Protein AF-X0U212-F1 (afdb_monomer_lite)

Secondary structure (DSSP, 8-state):
-PPPHHHHHHHHHHHHHHHHH-TT-HHHHHHHHHHHHHHHHHT-HHHHHHHHHHHHHHHHHHHHH-TT---TT-HHHHHHHHHHHHHHHTT-HHHHHHHHHHHHHHHHHHHHHHHHHTT--S--S-SEEEEEEETTEEEEEEEEGGGTEEEEEETTEEEEEEEPPP------------PPP-----

Structure (mmCIF, N/CA/C/O backbone):
data_AF-X0U212-F1
#
_entry.id   AF-X0U212-F1
#
loop_
_atom_site.group_PDB
_atom_site.id
_atom_site.type_symbol
_atom_site.label_atom_id
_atom_site.label_alt_id
_atom_site.label_comp_id
_atom_site.label_asym_id
_atom_site.label_entity_id
_atom_site.label_seq_id
_atom_site.pdbx_PDB_ins_code
_atom_site.Cartn_x
_atom_site.Cartn_y
_atom_site.Cartn_z
_atom_site.occupancy
_atom_site.B_iso_or_equiv
_atom_site.auth_seq_id
_atom_site.auth_comp_id
_atom_site.auth_asym_id
_atom_site.auth_atom_id
_atom_site.pdbx_PDB_model_num
ATOM 1 N N . GLY A 1 1 ? 9.578 -18.577 -20.076 1.00 59.91 1 GLY A N 1
ATOM 2 C CA . GLY A 1 1 ? 10.814 -17.787 -20.265 1.00 59.91 1 GLY A CA 1
ATOM 3 C C . GLY A 1 1 ? 10.517 -16.319 -20.031 1.00 59.91 1 GLY A C 1
ATOM 4 O O . GLY A 1 1 ? 9.373 -15.926 -20.218 1.00 59.91 1 GLY A O 1
ATOM 5 N N . ALA A 1 2 ? 11.497 -15.523 -19.595 1.00 73.06 2 ALA A N 1
ATOM 6 C CA . ALA A 1 2 ? 11.305 -14.078 -19.429 1.00 73.06 2 ALA A CA 1
ATOM 7 C C . ALA A 1 2 ? 11.097 -13.392 -20.799 1.00 73.06 2 ALA A C 1
ATOM 9 O O . ALA A 1 2 ? 11.756 -13.789 -21.763 1.00 73.06 2 ALA A O 1
ATOM 10 N N . PRO A 1 3 ? 10.221 -12.376 -20.904 1.00 85.44 3 PRO A N 1
ATOM 11 C CA . PRO A 1 3 ? 9.964 -11.681 -22.164 1.00 85.44 3 PRO A CA 1
ATOM 12 C C . PRO A 1 3 ? 11.218 -10.966 -22.693 1.00 85.44 3 PRO A C 1
ATOM 14 O O . PRO A 1 3 ? 12.077 -10.519 -21.923 1.00 85.44 3 PRO A O 1
ATOM 17 N N . SER A 1 4 ? 11.329 -10.865 -24.022 1.00 92.62 4 SER A N 1
ATOM 18 C CA . SER A 1 4 ? 12.418 -10.135 -24.680 1.00 92.62 4 SER A CA 1
ATOM 19 C C . SER A 1 4 ? 12.225 -8.621 -24.563 1.00 92.62 4 SER A C 1
ATOM 21 O O . SER A 1 4 ? 11.097 -8.142 -24.442 1.00 92.62 4 SER A O 1
ATOM 23 N N . VAL A 1 5 ? 13.321 -7.855 -24.655 1.00 93.44 5 VAL A N 1
ATOM 24 C CA . VAL A 1 5 ? 13.281 -6.378 -24.653 1.00 93.44 5 VAL A CA 1
ATOM 25 C C . VAL A 1 5 ? 12.338 -5.853 -25.739 1.00 93.44 5 VAL A C 1
ATOM 27 O O . VAL A 1 5 ? 11.481 -5.026 -25.448 1.00 93.44 5 VAL A O 1
ATOM 30 N N . ASN A 1 6 ? 12.411 -6.397 -26.958 1.00 94.94 6 ASN A N 1
ATOM 31 C CA . ASN A 1 6 ? 11.533 -5.989 -28.059 1.00 94.94 6 ASN A CA 1
ATOM 32 C C . ASN A 1 6 ? 10.051 -6.229 -27.742 1.00 94.94 6 ASN A C 1
ATOM 34 O O . ASN A 1 6 ? 9.227 -5.355 -27.994 1.00 94.94 6 ASN A O 1
ATOM 38 N N . SER A 1 7 ? 9.711 -7.375 -27.143 1.00 94.31 7 SER A N 1
ATOM 39 C CA . SER A 1 7 ? 8.320 -7.677 -26.769 1.00 94.31 7 SER A CA 1
ATOM 40 C C . SER A 1 7 ? 7.795 -6.694 -25.721 1.00 94.31 7 SER A C 1
ATOM 42 O O . SER A 1 7 ? 6.657 -6.243 -25.806 1.00 94.31 7 SER A O 1
ATOM 44 N N . LEU A 1 8 ? 8.637 -6.322 -24.754 1.00 94.44 8 LEU A N 1
ATOM 45 C CA . LEU A 1 8 ? 8.291 -5.350 -23.716 1.00 94.44 8 LEU A CA 1
ATOM 46 C C . LEU A 1 8 ? 8.111 -3.941 -24.295 1.00 94.44 8 LEU A C 1
ATOM 48 O O . LEU A 1 8 ? 7.133 -3.274 -23.970 1.00 94.44 8 LEU A O 1
ATOM 52 N N . LEU A 1 9 ? 9.001 -3.500 -25.190 1.00 95.12 9 LEU A N 1
ATOM 53 C CA . LEU A 1 9 ? 8.881 -2.197 -25.856 1.00 95.12 9 LEU A CA 1
ATOM 54 C C . LEU A 1 9 ? 7.601 -2.094 -26.696 1.00 95.12 9 LEU A C 1
ATOM 56 O O . LEU A 1 9 ? 6.960 -1.045 -26.694 1.00 95.12 9 LEU A O 1
ATOM 60 N N . ILE A 1 10 ? 7.195 -3.184 -27.356 1.00 95.81 10 ILE A N 1
ATOM 61 C CA . ILE A 1 10 ? 5.929 -3.257 -28.102 1.00 95.81 10 ILE A CA 1
ATOM 62 C C . ILE A 1 10 ? 4.716 -3.178 -27.162 1.00 95.81 10 ILE A C 1
ATOM 64 O O . ILE A 1 10 ? 3.691 -2.624 -27.548 1.00 95.81 10 ILE A O 1
ATOM 68 N N . ALA A 1 11 ? 4.815 -3.692 -25.933 1.00 93.94 11 ALA A N 1
ATOM 69 C CA . ALA A 1 11 ? 3.719 -3.670 -24.963 1.00 93.94 11 ALA A CA 1
ATOM 70 C C . ALA A 1 11 ? 3.475 -2.277 -24.347 1.00 93.94 11 ALA A C 1
ATOM 72 O O . ALA A 1 11 ? 2.330 -1.925 -24.056 1.00 93.94 11 ALA A O 1
ATOM 73 N N . VAL A 1 12 ? 4.523 -1.459 -24.175 1.00 94.88 12 VAL A N 1
ATOM 74 C CA . VAL A 1 12 ? 4.441 -0.147 -23.496 1.00 94.88 12 VAL A CA 1
ATOM 75 C C . VAL A 1 12 ? 3.329 0.768 -24.049 1.00 94.88 12 VAL A C 1
ATOM 77 O O . VAL A 1 12 ? 2.558 1.293 -23.241 1.00 94.88 12 VAL A O 1
ATOM 80 N N . PRO A 1 13 ? 3.179 0.978 -25.375 1.00 95.31 13 PRO A N 1
ATOM 81 C CA . PRO A 1 13 ? 2.116 1.824 -25.921 1.00 95.31 13 PRO A CA 1
ATOM 82 C C . PRO A 1 13 ? 0.695 1.374 -25.554 1.00 95.31 13 PRO A C 1
ATOM 84 O O . PRO A 1 13 ? -0.172 2.227 -25.370 1.00 95.31 13 PRO A O 1
ATOM 87 N N . TYR A 1 14 ? 0.447 0.068 -25.405 1.00 94.25 14 TYR A N 1
ATOM 88 C CA . TYR A 1 14 ? -0.878 -0.452 -25.054 1.00 94.25 14 TYR A CA 1
ATOM 89 C C . TYR A 1 14 ? -1.261 -0.089 -23.621 1.00 94.25 14 TYR A C 1
ATOM 91 O O . TYR A 1 14 ? -2.356 0.426 -23.394 1.00 94.25 14 TYR A O 1
ATOM 99 N N . PHE A 1 15 ? -0.345 -0.264 -22.665 1.00 93.81 15 PHE A N 1
ATOM 100 C CA . PHE A 1 15 ? -0.599 0.146 -21.283 1.00 93.81 15 PHE A CA 1
ATOM 101 C C . PHE A 1 15 ? -0.692 1.667 -21.141 1.00 93.81 15 PHE A C 1
ATOM 103 O O . PHE A 1 15 ? -1.564 2.154 -20.427 1.00 93.81 15 PHE A O 1
ATOM 110 N N . LYS A 1 16 ? 0.129 2.435 -21.877 1.00 93.38 16 LYS A N 1
ATOM 111 C CA . LYS A 1 16 ? -0.012 3.902 -21.933 1.00 93.38 16 LYS A CA 1
ATOM 112 C C . LYS A 1 16 ? -1.389 4.322 -22.439 1.00 93.38 16 LYS A C 1
ATOM 114 O O . LYS A 1 16 ? -1.989 5.232 -21.877 1.00 93.38 16 LYS A O 1
ATOM 119 N N . LYS A 1 17 ? -1.894 3.658 -23.483 1.00 94.38 17 LYS A N 1
ATOM 120 C CA . LYS A 1 17 ? -3.229 3.927 -24.020 1.00 94.38 17 LYS A CA 1
ATOM 121 C C . LYS A 1 17 ? -4.314 3.598 -22.994 1.00 94.38 17 LYS A C 1
ATOM 123 O O . LYS A 1 17 ? -5.175 4.440 -22.771 1.00 94.38 17 LYS A O 1
ATOM 128 N N . ALA A 1 18 ? -4.235 2.447 -22.325 1.00 92.44 18 ALA A N 1
ATOM 129 C CA . ALA A 1 18 ? -5.172 2.087 -21.258 1.00 92.44 18 ALA A CA 1
ATOM 130 C C . ALA A 1 18 ? -5.190 3.150 -20.144 1.00 92.44 18 ALA A C 1
ATOM 132 O O . ALA A 1 18 ? -6.239 3.707 -19.838 1.00 92.44 18 ALA A O 1
ATOM 133 N N . ALA A 1 19 ? -4.011 3.532 -19.647 1.00 90.38 19 ALA A N 1
ATOM 134 C CA . ALA A 1 19 ? -3.843 4.580 -18.641 1.00 90.38 19 ALA A CA 1
ATOM 135 C C . ALA A 1 19 ? -4.320 5.977 -19.094 1.00 90.38 19 ALA A C 1
ATOM 137 O O . ALA A 1 19 ? -4.659 6.810 -18.259 1.00 90.38 19 ALA A O 1
ATOM 138 N N . SER A 1 20 ? -4.333 6.264 -20.402 1.00 91.62 20 SER A N 1
ATOM 139 C CA . SER A 1 20 ? -4.899 7.513 -20.939 1.00 91.62 20 SER A CA 1
ATOM 140 C C . SER A 1 20 ? -6.421 7.490 -21.072 1.00 91.62 20 SER A C 1
ATOM 142 O O . SER A 1 20 ? -7.047 8.542 -21.006 1.00 91.62 20 SER A O 1
ATOM 144 N N . MET A 1 21 ? -7.007 6.308 -21.282 1.00 94.94 21 MET A N 1
ATOM 145 C CA . MET A 1 21 ? -8.457 6.138 -21.395 1.00 94.94 21 MET A CA 1
ATOM 146 C C . MET A 1 21 ? -9.118 6.149 -20.018 1.00 94.94 21 MET A C 1
ATOM 148 O O . MET A 1 21 ? -10.192 6.719 -19.865 1.00 94.94 21 MET A O 1
ATOM 152 N N . GLU A 1 22 ? -8.452 5.568 -19.020 1.00 92.19 22 GLU A N 1
ATOM 153 C CA . GLU A 1 22 ? -8.926 5.526 -17.642 1.00 92.19 22 GLU A CA 1
ATOM 154 C C . GLU A 1 22 ? -7.795 5.947 -16.682 1.00 92.19 22 GLU A C 1
ATOM 156 O O . GLU A 1 22 ? -6.976 5.124 -16.264 1.00 92.19 22 GLU A O 1
ATOM 161 N N . PRO A 1 23 ? -7.712 7.248 -16.332 1.00 87.62 23 PRO A N 1
ATOM 162 C CA . PRO A 1 23 ? -6.598 7.808 -15.557 1.00 87.62 23 PRO A CA 1
ATOM 163 C C . PRO A 1 23 ? -6.446 7.285 -14.124 1.00 87.62 23 PRO A C 1
ATOM 165 O O . PRO A 1 23 ? -5.404 7.535 -13.516 1.00 87.62 23 PRO A O 1
ATOM 168 N N . ASN A 1 24 ? -7.452 6.571 -13.612 1.00 88.81 24 ASN A N 1
ATOM 169 C CA . ASN A 1 24 ? -7.471 5.966 -12.279 1.00 88.81 24 ASN A CA 1
ATOM 170 C C . ASN A 1 24 ? -7.420 4.425 -12.327 1.00 88.81 24 ASN A C 1
ATOM 172 O O . ASN A 1 24 ? -7.604 3.775 -11.304 1.00 88.81 24 ASN A O 1
ATOM 176 N N . LEU A 1 25 ? -7.159 3.829 -13.498 1.00 90.00 25 LEU A N 1
ATOM 177 C CA . LEU A 1 25 ? -7.052 2.379 -13.651 1.00 90.00 25 LEU A CA 1
ATOM 178 C C . LEU A 1 25 ? -5.748 1.865 -13.026 1.00 90.00 25 LEU A C 1
ATOM 180 O O . LEU A 1 25 ? -4.682 1.909 -13.653 1.00 90.00 25 LEU A O 1
ATOM 184 N N . LEU A 1 26 ? -5.834 1.358 -11.795 1.00 90.94 26 LEU A N 1
ATOM 185 C CA . LEU A 1 26 ? -4.690 0.855 -11.028 1.00 90.94 26 LEU A CA 1
ATOM 186 C C . LEU A 1 26 ? -3.913 -0.217 -11.795 1.00 90.94 26 LEU A C 1
ATOM 188 O O . LEU A 1 26 ? -2.684 -0.174 -11.849 1.00 90.94 26 LEU A O 1
ATOM 192 N N . GLU A 1 27 ? -4.611 -1.152 -12.439 1.00 91.44 27 GLU A N 1
ATOM 193 C CA . GLU A 1 27 ? -4.020 -2.228 -13.233 1.00 91.44 27 GLU A CA 1
ATOM 194 C C . GLU A 1 27 ? -3.190 -1.675 -14.391 1.00 91.44 27 GLU A C 1
ATOM 196 O O . GLU A 1 27 ? -2.100 -2.177 -14.664 1.00 91.44 27 GLU A O 1
ATOM 201 N N . GLY A 1 28 ? -3.670 -0.622 -15.056 1.00 93.50 28 GLY A N 1
ATOM 202 C CA . GLY A 1 28 ? -2.971 0.017 -16.168 1.00 93.50 28 GLY A CA 1
ATOM 203 C C . GLY A 1 28 ? -1.617 0.572 -15.731 1.00 93.50 28 GLY A C 1
ATOM 204 O O . GLY A 1 28 ? -0.594 0.283 -16.361 1.00 93.50 28 GLY A O 1
ATOM 205 N N . PHE A 1 29 ? -1.595 1.303 -14.612 1.00 95.31 29 PHE A N 1
ATOM 206 C CA . PHE A 1 29 ? -0.362 1.845 -14.033 1.00 95.31 29 PHE A CA 1
ATOM 207 C C . PHE A 1 29 ? 0.532 0.764 -13.412 1.00 95.31 29 PHE A C 1
ATOM 209 O O . PHE A 1 29 ? 1.758 0.837 -13.506 1.00 95.31 29 PHE A O 1
ATOM 216 N N . TYR A 1 30 ? -0.040 -0.286 -12.834 1.00 95.25 30 TYR A N 1
ATOM 217 C CA . TYR A 1 30 ? 0.740 -1.390 -12.287 1.00 95.25 30 TYR A CA 1
ATOM 218 C C . TYR A 1 30 ? 1.447 -2.194 -13.387 1.00 95.25 30 TYR A C 1
ATOM 220 O O . TYR A 1 30 ? 2.657 -2.421 -13.313 1.00 95.25 30 TYR A O 1
ATOM 228 N N . TRP A 1 31 ? 0.740 -2.574 -14.454 1.00 95.38 31 TRP A N 1
ATOM 229 C CA . TRP A 1 31 ? 1.327 -3.381 -15.526 1.00 95.38 31 TRP A CA 1
ATOM 230 C C . TRP A 1 31 ? 2.350 -2.616 -16.371 1.00 95.38 31 TRP A C 1
ATOM 232 O O . TRP A 1 31 ? 3.359 -3.202 -16.786 1.00 95.38 31 TRP A O 1
ATOM 242 N N . ILE A 1 32 ? 2.170 -1.303 -16.576 1.00 96.44 32 ILE A N 1
ATOM 243 C CA . ILE A 1 32 ? 3.227 -0.483 -17.187 1.00 96.44 32 ILE A CA 1
ATOM 244 C C . ILE A 1 32 ? 4.458 -0.391 -16.272 1.00 96.44 32 ILE A C 1
ATOM 246 O O . ILE A 1 32 ? 5.581 -0.467 -16.771 1.00 96.44 32 ILE A O 1
ATOM 250 N N . SER A 1 33 ? 4.269 -0.318 -14.946 1.00 96.94 33 SER A N 1
ATOM 251 C CA . SER A 1 33 ? 5.373 -0.325 -13.976 1.00 96.94 33 SER A CA 1
ATOM 252 C C . SER A 1 33 ? 6.173 -1.622 -14.035 1.00 96.94 33 SER A C 1
ATOM 254 O O . SER A 1 33 ? 7.396 -1.574 -14.130 1.00 96.94 33 SER A O 1
ATOM 256 N N . GLU A 1 34 ? 5.506 -2.782 -14.054 1.00 96.19 34 GLU A N 1
ATOM 257 C CA . GLU A 1 34 ? 6.182 -4.080 -14.198 1.00 96.19 34 GLU A CA 1
ATOM 258 C C . GLU A 1 34 ? 6.937 -4.181 -15.527 1.00 96.19 34 GLU A C 1
ATOM 260 O O . GLU A 1 34 ? 8.081 -4.636 -15.561 1.00 96.19 34 GLU A O 1
ATOM 265 N N . THR A 1 35 ? 6.331 -3.709 -16.620 1.00 96.69 35 THR A N 1
ATOM 266 C CA . THR A 1 35 ? 6.974 -3.688 -17.943 1.00 96.69 35 THR A CA 1
ATOM 267 C C . THR A 1 35 ? 8.254 -2.854 -17.907 1.00 96.69 35 THR A C 1
ATOM 269 O O . THR A 1 35 ? 9.309 -3.308 -18.358 1.00 96.69 35 THR A O 1
ATOM 272 N N . TYR A 1 36 ? 8.193 -1.659 -17.317 1.00 97.81 36 TYR A N 1
ATOM 273 C CA . TYR A 1 36 ? 9.353 -0.796 -17.142 1.00 97.81 36 TYR A CA 1
ATOM 274 C C . TYR A 1 36 ? 10.389 -1.363 -16.171 1.00 97.81 36 TYR A C 1
ATOM 276 O O . TYR A 1 36 ? 11.579 -1.252 -16.443 1.00 97.81 36 TYR A O 1
ATOM 284 N N . ARG A 1 37 ? 9.982 -2.032 -15.090 1.00 96.69 37 ARG A N 1
ATOM 285 C CA . ARG A 1 37 ? 10.914 -2.678 -14.156 1.00 96.69 37 ARG A CA 1
ATOM 286 C C . ARG A 1 37 ? 11.748 -3.736 -14.875 1.00 96.69 37 ARG A C 1
ATOM 288 O O . ARG A 1 37 ? 12.974 -3.710 -14.799 1.00 96.69 37 ARG A O 1
ATOM 295 N N . VAL A 1 38 ? 11.097 -4.618 -15.638 1.00 95.69 38 VAL A N 1
ATOM 296 C CA . VAL A 1 38 ? 11.789 -5.667 -16.406 1.00 95.69 38 VAL A CA 1
ATOM 297 C C . VAL A 1 38 ? 12.656 -5.065 -17.519 1.00 95.69 38 VAL A C 1
ATOM 299 O O . VAL A 1 38 ? 13.752 -5.561 -17.778 1.00 95.69 38 VAL A O 1
ATOM 302 N N . LEU A 1 39 ? 12.212 -3.985 -18.171 1.00 96.00 39 LEU A N 1
ATOM 303 C CA . LEU A 1 39 ? 13.048 -3.244 -19.122 1.00 96.00 39 LEU A CA 1
ATOM 304 C C . LEU A 1 39 ? 14.272 -2.619 -18.442 1.00 96.00 39 LEU A C 1
ATOM 306 O O . LEU A 1 39 ? 15.362 -2.674 -19.009 1.00 96.00 39 LEU A O 1
ATOM 310 N N . GLY A 1 40 ? 14.118 -2.073 -17.237 1.00 95.44 40 GLY A N 1
ATOM 311 C CA . GLY A 1 40 ? 15.197 -1.476 -16.452 1.00 95.44 40 GLY A CA 1
ATOM 312 C C . GLY A 1 40 ? 16.282 -2.481 -16.091 1.00 95.44 40 GLY A C 1
ATOM 313 O O . GLY A 1 40 ? 17.462 -2.218 -16.300 1.00 95.44 40 GLY A O 1
ATOM 314 N N . GLU A 1 41 ? 15.871 -3.676 -15.667 1.00 92.81 41 GLU A N 1
ATOM 315 C CA . GLU A 1 41 ? 16.769 -4.802 -15.385 1.00 92.81 41 GLU A CA 1
ATOM 316 C C . GLU A 1 41 ? 17.524 -5.295 -16.628 1.00 92.81 41 GLU A C 1
ATOM 318 O O . GLU A 1 41 ? 18.636 -5.805 -16.516 1.00 92.81 41 GLU A O 1
ATOM 323 N N . LYS A 1 42 ? 16.924 -5.171 -17.820 1.00 93.44 42 LYS A N 1
ATOM 324 C CA . LYS A 1 42 ? 17.467 -5.731 -19.069 1.00 93.44 42 LYS A CA 1
ATOM 325 C C . LYS A 1 42 ? 18.210 -4.737 -19.956 1.00 93.44 42 LYS A C 1
ATOM 327 O O . LYS A 1 42 ? 18.888 -5.182 -20.878 1.00 93.44 42 LYS A O 1
ATOM 332 N N . SER A 1 43 ? 18.021 -3.430 -19.777 1.00 91.81 43 SER A N 1
ATOM 333 C CA . SER A 1 43 ? 18.474 -2.442 -20.765 1.00 91.81 43 SER A CA 1
ATOM 334 C C . SER A 1 43 ? 19.054 -1.168 -20.157 1.00 91.81 43 SER A C 1
ATOM 336 O O . SER A 1 43 ? 20.259 -0.956 -20.240 1.00 91.81 43 SER A O 1
ATOM 338 N N . THR A 1 44 ? 18.225 -0.298 -19.578 1.00 91.56 44 THR A N 1
ATOM 339 C CA . THR A 1 44 ? 18.660 1.017 -19.096 1.00 91.56 44 THR A CA 1
ATOM 340 C C . THR A 1 44 ? 17.936 1.438 -17.831 1.00 91.56 44 THR A C 1
ATOM 342 O O . THR A 1 44 ? 16.725 1.267 -17.689 1.00 91.56 44 THR A O 1
ATOM 345 N N . TRP A 1 45 ? 18.684 2.106 -16.955 1.00 90.44 45 TRP A N 1
ATOM 346 C CA . TRP A 1 45 ? 18.192 2.679 -15.708 1.00 90.44 45 TRP A CA 1
ATOM 347 C C . TRP A 1 45 ? 17.008 3.644 -15.887 1.00 90.44 45 TRP A C 1
ATOM 349 O O . TRP A 1 45 ? 16.182 3.795 -14.988 1.00 90.44 45 TRP A O 1
ATOM 359 N N . GLN A 1 46 ? 16.884 4.276 -17.058 1.00 94.94 46 GLN A N 1
ATOM 360 C CA . GLN A 1 46 ? 15.759 5.168 -17.361 1.00 94.94 46 GLN A CA 1
ATOM 361 C C . GLN A 1 46 ? 14.405 4.468 -17.183 1.00 94.94 46 GLN A C 1
ATOM 363 O O . GLN A 1 46 ? 13.467 5.071 -16.664 1.00 94.94 46 GLN A O 1
ATOM 368 N N . PHE A 1 47 ? 14.311 3.183 -17.535 1.00 97.00 47 PHE A N 1
ATOM 369 C CA . PHE A 1 47 ? 13.085 2.419 -17.323 1.00 97.00 47 PHE A CA 1
ATOM 370 C C . PHE A 1 47 ? 12.835 2.117 -15.843 1.00 97.00 47 PHE A C 1
ATOM 372 O O . PHE A 1 47 ? 11.686 2.133 -15.418 1.00 97.00 47 PHE A O 1
ATOM 379 N N . THR A 1 48 ? 13.870 1.948 -15.017 1.00 96.50 48 THR A N 1
ATOM 380 C CA . THR A 1 48 ? 13.679 1.802 -13.566 1.00 96.50 48 THR A CA 1
ATOM 381 C C . THR A 1 48 ? 13.064 3.057 -12.944 1.00 96.50 48 THR A C 1
ATOM 383 O O . THR A 1 48 ? 12.163 2.949 -12.114 1.00 96.50 48 THR A O 1
ATOM 386 N N . ASN A 1 49 ? 13.484 4.250 -13.380 1.00 96.69 49 ASN A N 1
ATOM 387 C CA . ASN A 1 49 ? 12.874 5.506 -12.928 1.00 96.69 49 ASN A CA 1
ATOM 388 C C . ASN A 1 49 ? 11.395 5.592 -13.338 1.00 96.69 49 ASN A C 1
ATOM 390 O O . ASN A 1 49 ? 10.547 5.898 -12.502 1.00 96.69 49 ASN A O 1
ATOM 394 N N . LEU A 1 50 ? 11.073 5.237 -14.587 1.00 97.56 50 LEU A N 1
ATOM 395 C CA . LEU A 1 50 ? 9.686 5.194 -15.061 1.00 97.56 50 LEU A CA 1
ATOM 396 C C . LEU A 1 50 ? 8.839 4.176 -14.280 1.00 97.56 50 LEU A C 1
ATOM 398 O O . LEU A 1 50 ? 7.673 4.442 -13.991 1.00 97.56 50 LEU A O 1
ATOM 402 N N . ALA A 1 51 ? 9.408 3.027 -13.906 1.00 97.75 51 ALA A N 1
ATOM 403 C CA . ALA A 1 51 ? 8.729 2.057 -13.051 1.00 97.75 51 ALA A CA 1
ATOM 404 C C . ALA A 1 51 ? 8.412 2.654 -11.673 1.00 97.75 51 ALA A C 1
ATOM 406 O O . ALA A 1 51 ? 7.278 2.555 -11.213 1.00 97.75 51 ALA A O 1
ATOM 407 N N . ILE A 1 52 ? 9.383 3.327 -11.040 1.00 98.19 52 ILE A N 1
ATOM 408 C CA . ILE A 1 52 ? 9.189 3.995 -9.744 1.00 98.19 52 ILE A CA 1
ATOM 409 C C . ILE A 1 52 ? 8.049 5.018 -9.813 1.00 98.19 52 ILE A C 1
ATOM 411 O O . ILE A 1 52 ? 7.193 5.037 -8.930 1.00 98.19 52 ILE A O 1
ATOM 415 N N . GLU A 1 53 ? 8.030 5.868 -10.842 1.00 97.56 53 GLU A N 1
ATOM 416 C CA . GLU A 1 53 ? 6.987 6.886 -11.022 1.00 97.56 53 GLU A CA 1
ATOM 417 C C . GLU A 1 53 ? 5.593 6.267 -11.149 1.00 97.56 53 GLU A C 1
ATOM 419 O O . GLU A 1 53 ? 4.647 6.732 -10.515 1.00 97.56 53 GLU A O 1
ATOM 424 N N . ASN A 1 54 ? 5.462 5.192 -11.929 1.00 97.38 54 ASN A N 1
ATOM 425 C CA . ASN A 1 54 ? 4.164 4.564 -12.144 1.00 97.38 54 ASN A CA 1
ATOM 426 C C . ASN A 1 54 ? 3.690 3.773 -10.912 1.00 97.38 54 ASN A C 1
ATOM 428 O O . ASN A 1 54 ? 2.511 3.859 -10.583 1.00 97.38 54 ASN A O 1
ATOM 432 N N . TYR A 1 55 ? 4.573 3.099 -10.162 1.00 97.81 55 TYR A N 1
ATOM 433 C CA . TYR A 1 55 ? 4.172 2.456 -8.903 1.00 97.81 55 TYR A CA 1
ATOM 434 C C . TYR A 1 55 ? 3.707 3.472 -7.858 1.00 97.81 55 TYR A C 1
ATOM 436 O O . TYR A 1 55 ? 2.730 3.221 -7.159 1.00 97.81 55 TYR A O 1
ATOM 444 N N . LYS A 1 56 ? 4.380 4.628 -7.758 1.00 96.94 56 LYS A N 1
ATOM 445 C CA . LYS A 1 56 ? 3.926 5.719 -6.883 1.00 96.94 56 LYS A CA 1
ATOM 446 C C . LYS A 1 56 ? 2.540 6.195 -7.279 1.00 96.94 56 LYS A C 1
ATOM 448 O O . LYS A 1 56 ? 1.687 6.332 -6.422 1.00 96.94 56 LYS A O 1
ATOM 453 N N . LYS A 1 57 ? 2.286 6.335 -8.580 1.00 95.44 57 LYS A N 1
ATOM 454 C CA . LYS A 1 57 ? 0.966 6.716 -9.074 1.00 95.44 57 LYS A CA 1
ATOM 455 C C . LYS A 1 57 ? -0.126 5.703 -8.709 1.00 95.44 57 LYS A C 1
ATOM 457 O O . LYS A 1 57 ? -1.222 6.125 -8.367 1.00 95.44 57 LYS A O 1
ATOM 462 N N . VAL A 1 58 ? 0.155 4.394 -8.746 1.00 93.88 58 VAL A N 1
ATOM 463 C CA . VAL A 1 58 ? -0.794 3.366 -8.261 1.00 93.88 58 VAL A CA 1
ATOM 464 C C . VAL A 1 58 ? -1.127 3.594 -6.785 1.00 93.88 58 VAL A C 1
ATOM 466 O O . VAL A 1 58 ? -2.295 3.545 -6.414 1.00 93.88 58 VAL A O 1
ATOM 469 N N . ILE A 1 59 ? -0.108 3.855 -5.960 1.00 93.38 59 ILE A N 1
ATOM 470 C CA . ILE A 1 59 ? -0.278 4.159 -4.533 1.00 93.38 59 ILE A CA 1
ATOM 471 C C . ILE A 1 59 ? -1.123 5.422 -4.359 1.00 93.38 59 ILE A C 1
ATOM 473 O O . ILE A 1 59 ? -2.147 5.370 -3.692 1.00 93.38 59 ILE A O 1
ATOM 477 N N . ASP A 1 60 ? -0.759 6.515 -5.026 1.00 92.44 60 ASP A N 1
ATOM 478 C CA . ASP A 1 60 ? -1.440 7.804 -4.892 1.00 92.44 60 ASP A CA 1
ATOM 479 C C . ASP A 1 60 ? -2.922 7.732 -5.308 1.00 92.44 60 ASP A C 1
ATOM 481 O O . ASP A 1 60 ? -3.776 8.326 -4.647 1.00 92.44 60 ASP A O 1
ATOM 485 N N . ILE A 1 61 ? -3.246 7.001 -6.385 1.00 90.75 61 ILE A N 1
ATOM 486 C CA . ILE A 1 61 ? -4.634 6.800 -6.834 1.00 90.75 61 ILE A CA 1
ATOM 487 C C . ILE A 1 61 ? -5.433 6.061 -5.759 1.00 90.75 61 ILE A C 1
ATOM 489 O O . ILE A 1 61 ? -6.508 6.529 -5.382 1.00 90.75 61 ILE A O 1
ATOM 493 N N . GLU A 1 62 ? -4.915 4.935 -5.260 1.00 88.75 62 GLU A N 1
ATOM 494 C CA . GLU A 1 62 ? -5.636 4.116 -4.284 1.00 88.75 62 GLU A CA 1
ATOM 495 C C . GLU A 1 62 ? -5.803 4.848 -2.951 1.00 88.75 62 GLU A C 1
ATOM 497 O O . GLU A 1 62 ? -6.909 4.919 -2.426 1.00 88.75 62 GLU A O 1
ATOM 502 N N . GLU A 1 63 ? -4.744 5.463 -2.422 1.00 87.88 63 GLU A N 1
ATOM 503 C CA . GLU A 1 63 ? -4.818 6.190 -1.149 1.00 87.88 63 GLU A CA 1
ATOM 504 C C . GLU A 1 63 ? -5.761 7.402 -1.214 1.00 87.88 63 GLU A C 1
ATOM 506 O O . GLU A 1 63 ? -6.340 7.785 -0.196 1.00 87.88 63 GLU A O 1
ATOM 511 N N . THR A 1 64 ? -5.943 7.994 -2.400 1.00 86.00 64 THR A N 1
ATOM 512 C CA . THR A 1 64 ? -6.896 9.094 -2.617 1.00 86.00 64 THR A CA 1
ATOM 513 C C . THR A 1 64 ? -8.334 8.593 -2.753 1.00 86.00 64 THR A C 1
ATOM 515 O O . THR A 1 64 ? -9.255 9.227 -2.238 1.00 86.00 64 THR A O 1
ATOM 518 N N . ALA A 1 65 ? -8.550 7.491 -3.477 1.00 81.62 65 ALA A N 1
ATOM 519 C CA . ALA A 1 65 ? -9.885 7.015 -3.836 1.00 81.62 65 ALA A CA 1
ATOM 520 C C . ALA A 1 65 ? -10.491 6.052 -2.807 1.00 81.62 65 ALA A C 1
ATOM 522 O O . ALA A 1 65 ? -11.709 6.033 -2.633 1.00 81.62 65 ALA A O 1
ATOM 523 N N . ASN A 1 66 ? -9.665 5.244 -2.141 1.00 68.88 66 ASN A N 1
ATOM 524 C CA . ASN A 1 66 ? -10.115 4.167 -1.273 1.00 68.88 66 ASN A CA 1
ATOM 525 C C . ASN A 1 66 ? -9.174 3.960 -0.070 1.00 68.88 66 ASN A C 1
ATOM 527 O O . ASN A 1 66 ? -8.337 3.054 -0.070 1.00 68.88 66 ASN A O 1
ATOM 531 N N . PRO A 1 67 ? -9.338 4.740 1.014 1.00 59.44 67 PRO A N 1
ATOM 532 C CA . PRO A 1 67 ? -8.487 4.621 2.198 1.00 59.44 67 PRO A CA 1
ATOM 533 C C . PRO A 1 67 ? -8.671 3.299 2.974 1.00 59.44 67 PRO A C 1
ATOM 535 O O . PRO A 1 67 ?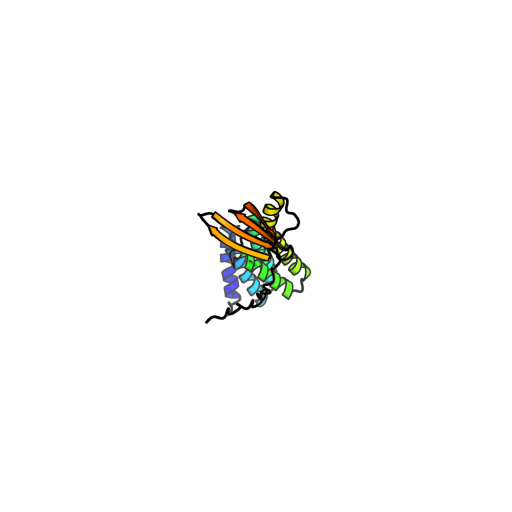 -7.987 3.094 3.975 1.00 59.44 67 PRO A O 1
ATOM 538 N N . ILE A 1 68 ? -9.588 2.411 2.553 1.00 57.81 68 ILE A N 1
ATOM 539 C CA . ILE A 1 68 ? -9.992 1.189 3.279 1.00 57.81 68 ILE A CA 1
ATOM 540 C C . ILE A 1 68 ? -9.786 -0.089 2.430 1.00 57.81 68 ILE A C 1
ATOM 542 O O . ILE A 1 68 ? -10.263 -1.163 2.782 1.00 57.81 68 ILE A O 1
ATOM 546 N N . SER A 1 69 ? -9.061 -0.034 1.311 1.00 51.06 69 SER A N 1
ATOM 547 C CA . SER A 1 69 ? -8.863 -1.216 0.455 1.00 51.06 69 SER A CA 1
ATOM 548 C C . SER A 1 69 ? -7.636 -2.045 0.848 1.00 51.06 69 SER A C 1
ATOM 550 O O . SER A 1 69 ? -6.488 -1.666 0.609 1.00 51.06 69 SER A O 1
ATOM 552 N N . PHE A 1 70 ? -7.885 -3.227 1.421 1.00 54.38 70 PHE A N 1
ATOM 553 C CA . PHE A 1 70 ? -6.930 -4.342 1.447 1.00 54.38 70 PHE A CA 1
ATOM 554 C C . PHE A 1 70 ? -7.580 -5.625 0.935 1.00 54.38 70 PHE A C 1
ATOM 556 O O . PHE A 1 70 ? -7.653 -6.620 1.652 1.00 54.38 70 PHE A O 1
ATOM 563 N N . ASP A 1 71 ? -7.981 -5.632 -0.335 1.00 51.34 71 ASP A N 1
ATOM 564 C CA . ASP A 1 71 ? -8.200 -6.895 -1.039 1.00 51.34 71 ASP A CA 1
ATOM 565 C C . ASP A 1 71 ? -6.859 -7.422 -1.572 1.00 51.34 71 ASP A C 1
ATOM 567 O O . ASP A 1 71 ? -6.114 -6.744 -2.287 1.00 51.34 71 ASP A O 1
ATOM 571 N N . HIS A 1 72 ? -6.487 -8.639 -1.172 1.00 52.84 72 HIS A N 1
ATOM 572 C CA . HIS A 1 72 ? -5.170 -9.203 -1.464 1.00 52.84 72 HIS A CA 1
ATOM 573 C C . HIS A 1 72 ? -5.142 -10.068 -2.740 1.00 52.84 72 HIS A C 1
ATOM 575 O O . HIS A 1 72 ? -6.006 -10.925 -2.912 1.00 52.84 72 HIS A O 1
ATOM 581 N N . PRO A 1 73 ? -4.069 -9.991 -3.561 1.00 63.28 73 PRO A N 1
ATOM 582 C CA . PRO A 1 73 ? -3.075 -8.919 -3.652 1.00 63.28 73 PRO A CA 1
ATOM 583 C C . PRO A 1 73 ? -3.445 -7.913 -4.756 1.00 63.28 73 PRO A C 1
ATOM 585 O O . PRO A 1 73 ? -3.081 -8.117 -5.920 1.00 63.28 73 PRO A O 1
ATOM 588 N N . SER A 1 74 ? -4.102 -6.816 -4.371 1.00 84.00 74 SER A N 1
ATOM 589 C CA . SER A 1 74 ? -4.399 -5.684 -5.251 1.00 84.00 74 SER A CA 1
ATOM 590 C C . SER A 1 74 ? -3.129 -5.069 -5.873 1.00 84.00 74 SER A C 1
ATOM 592 O O . SER A 1 74 ? -2.024 -5.188 -5.312 1.00 84.00 74 SER A O 1
ATOM 594 N N . PRO A 1 75 ? -3.248 -4.390 -7.032 1.00 90.31 75 PRO A N 1
ATOM 595 C CA . PRO A 1 75 ? -2.162 -3.606 -7.628 1.00 90.31 75 PRO A CA 1
ATOM 596 C C . PRO A 1 75 ? -1.489 -2.645 -6.637 1.00 90.31 75 PRO A C 1
ATOM 598 O O . PRO A 1 75 ? -0.274 -2.445 -6.694 1.00 90.31 75 PRO A O 1
ATOM 601 N N . TYR A 1 76 ? -2.260 -2.114 -5.689 1.00 90.06 76 TYR A N 1
ATOM 602 C CA . TYR A 1 76 ? -1.800 -1.257 -4.603 1.00 90.06 76 TYR A CA 1
ATOM 603 C C . TYR A 1 76 ? -0.747 -1.933 -3.712 1.00 90.06 76 TYR A C 1
ATOM 605 O O . TYR A 1 76 ? 0.404 -1.489 -3.658 1.00 90.06 76 TYR A O 1
ATOM 613 N N . TRP A 1 77 ? -1.082 -3.073 -3.095 1.00 89.44 77 TRP A N 1
ATOM 614 C CA . TRP A 1 77 ? -0.135 -3.820 -2.255 1.00 89.44 77 TRP A CA 1
ATOM 615 C C . TRP A 1 77 ? 1.109 -4.254 -3.038 1.00 89.44 77 TRP A C 1
ATOM 617 O O . TRP A 1 77 ? 2.243 -4.145 -2.563 1.00 89.44 77 TRP A O 1
ATOM 627 N N . ARG A 1 78 ? 0.916 -4.725 -4.275 1.00 91.94 78 ARG A N 1
ATOM 628 C CA . ARG A 1 78 ? 2.035 -5.145 -5.126 1.00 91.94 78 ARG A CA 1
ATOM 629 C C . ARG A 1 78 ? 2.968 -3.978 -5.455 1.00 91.94 78 ARG A C 1
ATOM 631 O O . ARG A 1 78 ? 4.179 -4.186 -5.499 1.00 91.94 78 ARG A O 1
ATOM 638 N N . SER A 1 79 ? 2.442 -2.767 -5.633 1.00 94.94 79 SER A N 1
ATOM 639 C CA . SER A 1 79 ? 3.245 -1.568 -5.911 1.00 94.94 79 SER A CA 1
ATOM 640 C C . SER A 1 79 ? 4.157 -1.200 -4.742 1.00 94.94 79 SER A C 1
ATOM 642 O O . SER A 1 79 ? 5.344 -0.951 -4.959 1.00 94.94 79 SER A O 1
ATOM 644 N N . TYR A 1 80 ? 3.657 -1.286 -3.505 1.00 95.00 80 TYR A N 1
ATOM 645 C CA . TYR A 1 80 ? 4.474 -1.144 -2.294 1.00 95.00 80 TYR A CA 1
ATOM 646 C C . TYR A 1 80 ? 5.648 -2.122 -2.266 1.00 95.00 80 TYR A C 1
ATOM 648 O O . TYR A 1 80 ? 6.805 -1.724 -2.116 1.00 95.00 80 TYR A O 1
ATOM 656 N N . VAL A 1 81 ? 5.361 -3.409 -2.472 1.00 95.25 81 VAL A N 1
ATOM 657 C CA . VAL A 1 81 ? 6.378 -4.467 -2.450 1.00 95.25 81 VAL A CA 1
ATOM 658 C C . VAL A 1 81 ? 7.447 -4.240 -3.521 1.00 95.25 81 VAL A C 1
ATOM 660 O O . VAL A 1 81 ? 8.634 -4.443 -3.260 1.00 95.25 81 VAL A O 1
ATOM 663 N N . GLN A 1 82 ? 7.057 -3.827 -4.728 1.00 96.94 82 GLN A N 1
ATOM 664 C CA . GLN A 1 82 ? 8.003 -3.627 -5.826 1.00 96.94 82 GLN A CA 1
ATOM 665 C C . GLN A 1 82 ? 8.844 -2.364 -5.650 1.00 96.94 82 GLN A C 1
ATOM 667 O O . GLN A 1 82 ? 10.055 -2.416 -5.862 1.00 96.94 82 GLN A O 1
ATOM 672 N N . LEU A 1 83 ? 8.254 -1.257 -5.190 1.00 97.44 83 LEU A N 1
ATOM 673 C CA . LEU A 1 83 ? 9.015 -0.054 -4.847 1.00 97.44 83 LEU A CA 1
ATOM 674 C C . LEU A 1 83 ? 10.031 -0.323 -3.741 1.00 97.44 83 LEU A C 1
ATOM 676 O O . LEU A 1 83 ? 11.188 0.071 -3.881 1.00 97.44 83 LEU A O 1
ATOM 680 N N . ALA A 1 84 ? 9.635 -1.041 -2.688 1.00 97.69 84 ALA A N 1
ATOM 681 C CA . ALA A 1 84 ? 10.547 -1.421 -1.617 1.00 97.69 84 ALA A CA 1
ATOM 682 C C . ALA A 1 84 ? 11.724 -2.252 -2.148 1.00 97.69 84 ALA A C 1
ATOM 684 O O . ALA A 1 84 ? 12.876 -1.964 -1.831 1.00 97.69 84 ALA A O 1
ATOM 685 N N . LYS A 1 85 ? 11.465 -3.231 -3.028 1.00 97.25 85 LYS A N 1
ATOM 686 C CA . LYS A 1 85 ? 12.524 -4.019 -3.684 1.00 97.25 85 LYS A CA 1
ATOM 687 C C . LYS A 1 85 ? 13.469 -3.152 -4.513 1.00 97.25 85 LYS A C 1
ATOM 689 O O . LYS A 1 85 ? 14.683 -3.347 -4.437 1.00 97.25 85 LYS A O 1
ATOM 694 N N . ILE A 1 86 ? 12.940 -2.201 -5.287 1.00 96.94 86 ILE A N 1
ATOM 695 C CA . ILE A 1 86 ? 13.759 -1.280 -6.086 1.00 96.94 86 ILE A CA 1
ATOM 696 C C . ILE A 1 86 ? 14.625 -0.411 -5.166 1.00 96.94 86 ILE A C 1
ATOM 698 O O . ILE A 1 86 ? 15.838 -0.349 -5.356 1.00 96.94 86 ILE A O 1
ATOM 702 N N . TYR A 1 87 ? 14.039 0.215 -4.141 1.00 97.81 87 TYR A N 1
ATOM 703 C CA . TYR A 1 87 ? 14.784 1.039 -3.186 1.00 97.81 87 TYR A CA 1
ATOM 704 C C . TYR A 1 87 ? 15.867 0.249 -2.459 1.00 97.81 87 TYR A C 1
ATOM 706 O O . TYR A 1 87 ? 17.002 0.717 -2.381 1.00 97.81 87 TYR A O 1
ATOM 714 N N . ARG A 1 88 ? 15.559 -0.973 -2.022 1.00 97.19 88 ARG A N 1
ATOM 715 C CA . ARG A 1 88 ? 16.527 -1.870 -1.392 1.00 97.19 88 ARG A CA 1
ATOM 716 C C . ARG A 1 88 ? 17.694 -2.202 -2.313 1.00 97.19 88 ARG A C 1
ATOM 718 O O . ARG A 1 88 ? 18.844 -2.092 -1.903 1.00 97.19 88 ARG A O 1
ATOM 725 N N . THR A 1 89 ? 17.402 -2.567 -3.562 1.00 95.25 89 THR A N 1
ATOM 726 C CA . THR A 1 89 ? 18.421 -2.899 -4.576 1.00 95.25 89 THR A CA 1
ATOM 727 C C . THR A 1 89 ? 19.337 -1.708 -4.860 1.00 95.25 89 THR A C 1
ATOM 729 O O . THR A 1 89 ? 20.516 -1.883 -5.152 1.00 95.25 89 THR A O 1
ATOM 732 N N . LEU A 1 90 ? 18.812 -0.491 -4.719 1.00 94.56 90 LEU A N 1
ATOM 733 C CA . LEU A 1 90 ? 19.556 0.755 -4.880 1.00 94.56 90 LEU A CA 1
ATOM 734 C C . LEU A 1 90 ? 20.267 1.251 -3.617 1.00 94.56 90 LEU A C 1
ATOM 736 O O . LEU A 1 90 ? 20.914 2.294 -3.663 1.00 94.56 90 LEU A O 1
ATOM 740 N N . GLY A 1 91 ? 20.108 0.573 -2.479 1.00 96.94 91 GLY A N 1
ATOM 741 C CA . GLY A 1 91 ? 20.615 1.053 -1.193 1.00 96.94 91 GLY A CA 1
ATOM 742 C C . GLY A 1 91 ? 19.906 2.309 -0.664 1.00 96.94 91 GLY A C 1
ATOM 743 O O . GLY A 1 91 ? 20.423 2.968 0.234 1.00 96.94 91 GLY A O 1
ATOM 744 N N . LEU A 1 92 ? 18.721 2.648 -1.182 1.00 97.31 92 LEU A N 1
ATOM 745 C CA . LEU A 1 92 ? 17.931 3.823 -0.791 1.00 97.31 92 LEU A CA 1
ATOM 746 C C . LEU A 1 92 ? 17.077 3.531 0.452 1.00 97.31 92 LEU A C 1
ATOM 748 O O . LEU A 1 92 ? 15.848 3.611 0.402 1.00 97.31 92 LEU A O 1
ATOM 752 N N . LYS A 1 93 ? 17.737 3.195 1.566 1.00 95.88 93 LYS A N 1
ATOM 753 C CA . LYS A 1 93 ? 17.088 2.759 2.815 1.00 95.88 93 LYS A CA 1
ATOM 754 C C . LYS A 1 93 ? 16.061 3.766 3.338 1.00 95.88 93 LYS A C 1
ATOM 756 O O . LYS A 1 93 ? 14.932 3.374 3.596 1.00 95.88 93 LYS A O 1
ATOM 761 N N . ASP A 1 94 ? 16.388 5.058 3.357 1.00 97.75 94 ASP A N 1
ATOM 762 C CA . ASP A 1 94 ? 15.463 6.106 3.820 1.00 97.75 94 ASP A CA 1
ATOM 763 C C . ASP A 1 94 ? 14.165 6.161 3.000 1.00 97.75 94 ASP A C 1
ATOM 765 O O . ASP A 1 94 ? 13.105 6.515 3.513 1.00 97.75 94 ASP A O 1
ATOM 769 N N . LYS A 1 95 ? 14.231 5.850 1.697 1.00 97.81 95 LYS A N 1
ATOM 770 C CA . LYS A 1 95 ? 13.039 5.820 0.837 1.00 97.81 95 LYS A CA 1
ATOM 771 C C . LYS A 1 95 ? 12.217 4.560 1.066 1.00 97.81 95 LYS A C 1
ATOM 773 O O . LYS A 1 95 ? 10.995 4.640 1.015 1.00 97.81 95 LYS A O 1
ATOM 778 N N . GLU A 1 96 ? 12.871 3.426 1.302 1.00 97.81 96 GLU A N 1
ATOM 779 C CA . GLU A 1 96 ? 12.205 2.181 1.692 1.00 97.81 96 GLU A CA 1
ATOM 780 C C . GLU A 1 96 ? 11.489 2.342 3.039 1.00 97.81 96 GLU A C 1
ATOM 782 O O . GLU A 1 96 ? 10.312 2.017 3.142 1.00 97.81 96 GLU A O 1
ATOM 787 N N . GLU A 1 97 ? 12.151 2.916 4.042 1.00 97.25 97 GLU A N 1
ATOM 788 C CA . GLU A 1 97 ? 11.562 3.170 5.360 1.00 97.25 97 GLU A CA 1
ATOM 789 C C . GLU A 1 97 ? 10.363 4.122 5.274 1.00 97.25 97 GLU A C 1
ATOM 791 O O . GLU A 1 97 ? 9.276 3.794 5.747 1.00 97.25 97 GLU A O 1
ATOM 796 N N . LYS A 1 98 ? 10.514 5.263 4.587 1.00 97.56 98 LYS A N 1
ATOM 797 C CA . LYS A 1 98 ? 9.405 6.210 4.369 1.00 97.56 98 LYS A CA 1
ATOM 798 C C . LYS A 1 98 ? 8.215 5.569 3.663 1.00 97.56 98 LYS A C 1
ATOM 800 O O . LYS A 1 98 ? 7.078 5.904 3.978 1.00 97.56 98 LYS A O 1
ATOM 805 N N . LEU A 1 99 ? 8.473 4.663 2.721 1.00 96.94 99 LEU A N 1
ATOM 806 C CA . LEU A 1 99 ? 7.429 3.930 2.020 1.00 96.94 99 LEU A CA 1
ATOM 807 C C . LEU A 1 99 ? 6.650 3.031 2.996 1.00 96.94 99 LEU A C 1
ATOM 809 O O . LEU A 1 99 ? 5.424 3.072 3.015 1.00 96.94 99 LEU A O 1
ATOM 813 N N . TRP A 1 100 ? 7.332 2.267 3.851 1.00 95.38 100 TRP A N 1
ATOM 814 C CA . TRP A 1 100 ? 6.651 1.417 4.833 1.00 95.38 100 TRP A CA 1
ATOM 815 C C . TRP A 1 100 ? 5.883 2.218 5.889 1.00 95.38 100 TRP A C 1
ATOM 817 O O . TRP A 1 100 ? 4.747 1.863 6.199 1.00 95.38 100 TRP A O 1
ATOM 827 N N . LEU A 1 101 ? 6.439 3.339 6.358 1.00 94.38 101 LEU A N 1
ATOM 828 C CA . LEU A 1 101 ? 5.752 4.252 7.278 1.00 94.38 101 LEU A CA 1
ATOM 829 C C . LEU A 1 101 ? 4.491 4.871 6.658 1.00 94.38 101 LEU A C 1
ATOM 831 O O . LEU A 1 101 ? 3.482 5.040 7.343 1.00 94.38 101 LEU A O 1
ATOM 835 N N . GLN A 1 102 ? 4.521 5.207 5.363 1.00 92.56 102 GLN A N 1
ATOM 836 C CA . GLN A 1 102 ? 3.334 5.681 4.645 1.00 92.56 102 GLN A CA 1
ATOM 837 C C . GLN A 1 102 ? 2.236 4.615 4.657 1.00 92.56 102 GLN A C 1
ATOM 839 O O . GLN A 1 102 ? 1.110 4.912 5.056 1.00 92.56 102 GLN A O 1
ATOM 844 N N . LEU A 1 103 ? 2.580 3.375 4.291 1.00 90.00 103 LEU A N 1
ATOM 845 C CA . LEU A 1 103 ? 1.624 2.272 4.291 1.00 90.00 103 LEU A CA 1
ATOM 846 C C . LEU A 1 103 ? 1.020 2.059 5.681 1.00 90.00 103 LEU A C 1
ATOM 848 O O . LEU A 1 103 ? -0.194 1.946 5.812 1.00 90.00 103 LEU A O 1
ATOM 852 N N . GLU A 1 104 ? 1.852 2.010 6.720 1.00 88.50 104 GLU A N 1
ATOM 853 C CA . GLU A 1 104 ? 1.403 1.830 8.101 1.00 88.50 104 GLU A CA 1
ATOM 854 C C . GLU A 1 104 ? 0.428 2.934 8.531 1.00 88.50 104 GLU A C 1
ATOM 856 O O . GLU A 1 104 ? -0.632 2.651 9.100 1.00 88.50 104 GLU A O 1
ATOM 861 N N . LYS A 1 105 ? 0.741 4.191 8.193 1.00 88.81 105 LYS A N 1
ATOM 862 C CA . LYS A 1 105 ? -0.114 5.345 8.477 1.00 88.81 105 LYS A CA 1
ATOM 863 C C . LYS A 1 105 ? -1.472 5.226 7.790 1.00 88.81 105 LYS A C 1
ATOM 865 O O . LYS A 1 105 ? -2.492 5.434 8.445 1.00 88.81 105 LYS A O 1
ATOM 870 N N . VAL A 1 106 ? -1.494 4.915 6.495 1.00 86.75 106 VAL A N 1
A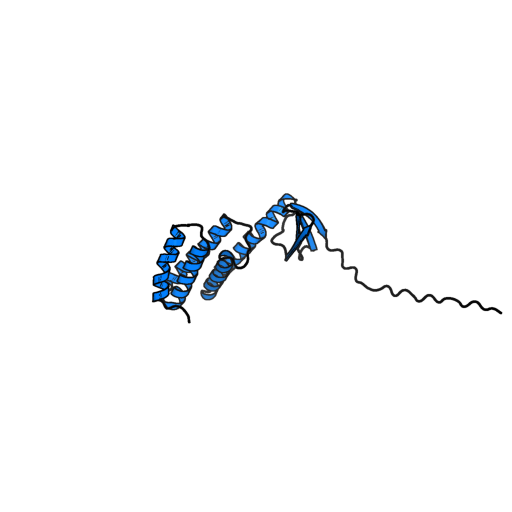TOM 871 C CA . VAL A 1 106 ? -2.744 4.834 5.726 1.00 86.75 106 VAL A CA 1
ATOM 872 C C . VAL A 1 106 ? -3.580 3.637 6.167 1.00 86.75 106 VAL A C 1
ATOM 874 O O . VAL A 1 106 ? -4.770 3.801 6.413 1.00 86.75 106 VAL A O 1
ATOM 877 N N . LYS A 1 107 ? -2.955 2.477 6.409 1.00 84.38 107 LYS A N 1
ATOM 878 C CA . LYS A 1 107 ? -3.617 1.291 6.982 1.00 84.38 107 LYS A CA 1
ATOM 879 C C . LYS A 1 107 ? -4.309 1.579 8.301 1.00 84.38 107 LYS A C 1
ATOM 881 O O . LYS A 1 107 ? -5.414 1.106 8.540 1.00 84.38 107 LYS A O 1
ATOM 886 N N . SER A 1 108 ? -3.641 2.334 9.162 1.00 87.81 108 SER A N 1
ATOM 887 C CA . SER A 1 108 ? -4.124 2.634 10.507 1.00 87.81 108 SER A CA 1
ATOM 888 C C . SER A 1 108 ? -5.229 3.689 10.529 1.00 87.81 108 SER A C 1
ATOM 890 O O . SER A 1 108 ? -5.959 3.780 11.515 1.00 87.81 108 SER A O 1
ATOM 892 N N . LEU A 1 109 ? -5.347 4.509 9.479 1.00 87.31 109 LEU A N 1
ATOM 893 C CA . LEU A 1 109 ? -6.182 5.708 9.491 1.00 87.31 109 LEU A CA 1
ATOM 894 C C . LEU A 1 109 ? -7.675 5.426 9.747 1.00 87.31 109 LEU A C 1
ATOM 896 O O . LEU A 1 109 ? -8.230 6.120 10.601 1.00 87.31 109 LEU A O 1
ATOM 900 N N . PRO A 1 110 ? -8.327 4.434 9.105 1.00 85.81 110 PRO A N 1
ATOM 901 C CA . PRO A 1 110 ? -9.750 4.174 9.334 1.00 85.81 110 PRO A CA 1
ATOM 902 C C . PRO A 1 110 ? -10.048 3.795 10.792 1.00 85.81 110 PRO A C 1
ATOM 904 O O . PRO A 1 110 ? -10.937 4.371 11.415 1.00 85.81 110 PRO A O 1
ATOM 907 N N . TYR A 1 111 ? -9.243 2.901 11.370 1.00 89.94 111 TYR A N 1
ATOM 908 C CA . TYR A 1 111 ? -9.371 2.456 12.763 1.00 89.94 111 TYR A CA 1
ATOM 909 C C . TYR A 1 111 ? -9.152 3.607 13.737 1.00 89.94 111 TYR A C 1
ATOM 911 O O . TYR A 1 111 ? -9.962 3.839 14.633 1.00 89.94 111 TYR A O 1
ATOM 919 N N . LYS A 1 112 ? -8.086 4.381 13.510 1.00 90.88 112 LYS A N 1
ATOM 920 C CA . LYS A 1 112 ? -7.770 5.561 14.309 1.00 90.88 112 LYS A CA 1
ATOM 921 C C . LYS A 1 112 ? -8.934 6.553 14.315 1.00 90.88 112 LYS A C 1
ATOM 923 O O . LYS A 1 112 ? -9.335 6.997 15.381 1.00 90.88 112 LYS A O 1
ATOM 928 N N . GLN A 1 113 ? -9.506 6.869 13.153 1.00 89.31 113 GLN A N 1
ATOM 929 C CA . GLN A 1 113 ? -10.622 7.813 13.051 1.00 89.31 113 GLN A CA 1
ATOM 930 C C . GL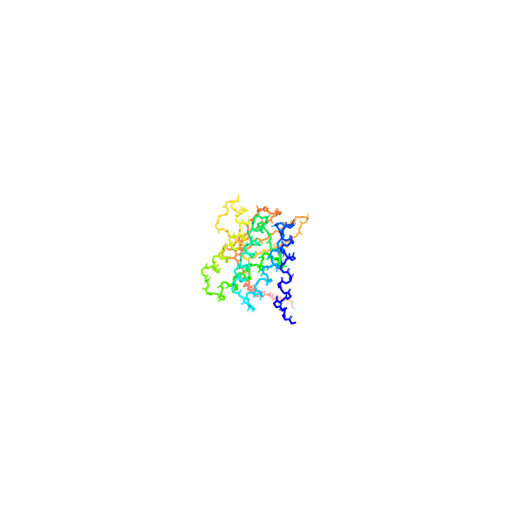N A 1 113 ? -11.870 7.337 13.800 1.00 89.31 113 GLN A C 1
ATOM 932 O O . GLN A 1 113 ? -12.528 8.143 14.457 1.00 89.31 113 GLN A O 1
ATOM 937 N N . VAL A 1 114 ? -12.209 6.050 13.700 1.00 90.50 114 VAL A N 1
ATOM 938 C CA . VAL A 1 114 ? -13.371 5.482 14.397 1.00 90.50 114 VAL A CA 1
ATOM 939 C C . VAL A 1 114 ? -13.164 5.512 15.916 1.00 90.50 114 VAL A C 1
ATOM 941 O O . VAL A 1 114 ? -14.056 5.942 16.645 1.00 90.50 114 VAL A O 1
ATOM 944 N N . LEU A 1 115 ? -11.976 5.134 16.390 1.00 92.62 115 LEU A N 1
ATOM 945 C CA . LEU A 1 115 ? -11.633 5.124 17.814 1.00 92.62 115 LEU A CA 1
ATOM 946 C C . LEU A 1 115 ? -11.541 6.535 18.411 1.00 92.62 115 LEU A C 1
ATOM 948 O O . LEU A 1 115 ? -12.089 6.787 19.486 1.00 92.62 115 LEU A O 1
ATOM 952 N N . GLU A 1 116 ? -10.945 7.490 17.693 1.00 93.56 116 GLU A N 1
ATOM 953 C CA . GLU A 1 116 ? -10.837 8.885 18.142 1.00 93.56 116 GLU A CA 1
ATOM 954 C C . GLU A 1 116 ? -12.211 9.548 18.306 1.00 93.56 116 GLU A C 1
ATOM 956 O O . GLU A 1 116 ? -12.417 10.299 19.259 1.00 93.56 116 GLU A O 1
ATOM 961 N N . ARG A 1 117 ? -13.188 9.228 17.442 1.00 90.94 117 ARG A N 1
ATOM 962 C CA . ARG A 1 117 ? -14.580 9.710 17.582 1.00 90.94 117 ARG A CA 1
ATOM 963 C C . ARG A 1 117 ? -15.251 9.242 18.874 1.00 90.94 117 ARG A C 1
ATOM 965 O O . ARG A 1 117 ? -16.197 9.883 19.322 1.00 90.94 117 ARG A O 1
ATOM 972 N N . LYS A 1 118 ? -14.771 8.146 19.462 1.00 92.81 118 LYS A N 1
ATOM 973 C CA . LYS A 1 118 ? -15.272 7.566 20.716 1.00 92.81 118 LYS A CA 1
ATOM 974 C C . LYS A 1 118 ? -14.366 7.903 21.911 1.00 92.81 118 LYS A C 1
ATOM 976 O O . LYS A 1 118 ? -14.602 7.427 23.011 1.00 92.81 118 LYS A O 1
ATOM 981 N N . GLY A 1 119 ? -13.365 8.770 21.716 1.00 93.19 119 GLY A N 1
ATOM 982 C CA . GLY A 1 119 ? -12.462 9.241 22.771 1.00 93.19 119 GLY A CA 1
ATOM 983 C C . GLY A 1 119 ? -11.235 8.357 23.011 1.00 93.19 119 GLY A C 1
ATOM 984 O O . GLY A 1 119 ? -10.475 8.615 23.945 1.00 93.19 119 GLY A O 1
ATOM 985 N N . HIS A 1 120 ? -10.999 7.347 22.170 1.00 92.88 120 HIS A N 1
ATOM 986 C CA . HIS A 1 120 ? -9.837 6.469 22.274 1.00 92.88 120 HIS A CA 1
ATOM 987 C C . HIS A 1 120 ? -8.695 6.987 21.396 1.00 92.88 120 HIS A C 1
ATOM 989 O O . HIS A 1 120 ? -8.717 6.887 20.169 1.00 92.88 120 HIS A O 1
ATOM 995 N N . PHE A 1 121 ? -7.664 7.530 22.040 1.00 92.12 121 PHE A N 1
ATOM 996 C CA . PHE A 1 121 ? -6.482 8.070 21.370 1.00 92.12 121 PHE A CA 1
ATOM 997 C C . PHE A 1 121 ? -5.320 7.076 21.379 1.00 92.12 121 PHE A C 1
ATOM 999 O O . PHE A 1 121 ? -5.264 6.140 22.178 1.00 92.12 121 PHE A O 1
ATOM 1006 N N . SER A 1 122 ? -4.338 7.317 20.510 1.00 90.44 122 SER A N 1
ATOM 1007 C CA . SER A 1 122 ? -3.098 6.530 20.446 1.00 90.44 122 SER A CA 1
ATOM 1008 C C . SER A 1 122 ? -3.299 5.074 20.010 1.00 90.44 122 SER A C 1
ATOM 1010 O O . SER A 1 122 ? -2.525 4.205 20.411 1.00 90.44 122 SER A O 1
ATOM 1012 N N . PHE A 1 123 ? -4.321 4.807 19.195 1.00 91.69 123 PHE A N 1
ATOM 1013 C CA . PHE A 1 123 ? -4.532 3.527 18.520 1.00 91.69 123 PHE A CA 1
ATOM 1014 C C . PHE A 1 123 ? -4.190 3.637 17.030 1.00 91.69 123 PHE A C 1
ATOM 1016 O O . PHE A 1 123 ? -4.449 4.661 16.394 1.00 91.69 123 PHE A O 1
ATOM 1023 N N . GLY A 1 124 ? -3.571 2.584 16.496 1.00 90.00 124 GLY A N 1
ATOM 1024 C CA . GLY A 1 124 ? -3.258 2.426 15.076 1.00 90.00 124 GLY A CA 1
ATOM 1025 C C . GLY A 1 124 ? -4.050 1.275 14.459 1.00 90.00 124 GLY A C 1
ATOM 1026 O O . GLY A 1 124 ? -5.201 1.033 14.827 1.00 90.00 124 GLY A O 1
ATOM 1027 N N . TYR A 1 125 ? -3.427 0.542 13.541 1.00 91.12 125 TYR A N 1
ATOM 1028 C CA . TYR A 1 125 ? -3.985 -0.694 12.997 1.00 91.12 125 TYR A CA 1
ATOM 1029 C C . TYR A 1 125 ? -4.069 -1.794 14.084 1.00 91.12 125 TYR A C 1
ATOM 1031 O O . TYR A 1 125 ? -3.105 -1.957 14.837 1.00 91.12 125 TYR A O 1
ATOM 1039 N N . PRO A 1 126 ? -5.178 -2.553 14.192 1.00 91.69 126 PRO A N 1
ATOM 1040 C CA . PRO A 1 126 ? -5.297 -3.650 15.154 1.00 91.69 126 PRO A CA 1
ATOM 1041 C C . PRO A 1 126 ? -4.266 -4.758 14.913 1.00 91.69 126 PRO A C 1
ATOM 1043 O O . PRO A 1 126 ? -3.968 -5.109 13.772 1.00 91.69 126 PRO A O 1
ATOM 1046 N N . SER A 1 127 ? -3.772 -5.385 15.982 1.00 92.81 127 SER A N 1
ATOM 1047 C CA . SER A 1 127 ? -2.885 -6.554 15.882 1.00 92.81 127 SER A CA 1
ATOM 1048 C C . SER A 1 127 ? -3.588 -7.735 15.205 1.00 92.81 127 SER A C 1
ATOM 1050 O O . SER A 1 127 ? -2.965 -8.515 14.485 1.00 92.81 127 SER A O 1
ATOM 1052 N N . ARG A 1 128 ? -4.896 -7.874 15.443 1.00 91.56 128 ARG A N 1
ATOM 1053 C CA . ARG A 1 128 ? -5.757 -8.890 14.836 1.00 91.56 128 ARG A CA 1
ATOM 1054 C C . ARG A 1 128 ? -7.174 -8.346 14.701 1.00 91.56 128 ARG A C 1
ATOM 1056 O O . ARG A 1 128 ? -7.637 -7.603 15.561 1.00 91.56 128 ARG A O 1
ATOM 1063 N N . ILE A 1 129 ? -7.848 -8.742 13.628 1.00 91.00 129 ILE A N 1
ATOM 1064 C CA . ILE A 1 129 ? -9.259 -8.442 13.391 1.00 91.00 129 ILE A CA 1
ATOM 1065 C C . ILE A 1 129 ? -9.976 -9.774 13.235 1.00 91.00 129 ILE A C 1
ATOM 1067 O O . ILE A 1 129 ? -9.576 -10.595 12.408 1.00 91.00 129 ILE A O 1
ATOM 1071 N N . GLU A 1 130 ? -11.005 -9.998 14.040 1.00 92.19 130 GLU A N 1
ATOM 1072 C CA . GLU A 1 130 ? -11.898 -11.148 13.892 1.00 92.19 130 GLU A CA 1
ATOM 1073 C C . GLU A 1 130 ? -13.237 -10.655 13.370 1.00 92.19 130 GLU A C 1
ATOM 1075 O O . GLU A 1 130 ? -13.807 -9.737 13.949 1.00 92.19 130 GLU A O 1
ATOM 1080 N N . VAL A 1 131 ? -13.719 -11.238 12.275 1.00 92.25 131 VAL A N 1
ATOM 1081 C CA . VAL A 1 131 ? -14.949 -10.804 11.607 1.00 92.25 131 VAL A CA 1
ATOM 1082 C C . VAL A 1 131 ? -15.980 -11.914 11.698 1.00 92.25 131 VAL A C 1
ATOM 1084 O O . VAL A 1 131 ? -15.727 -13.025 11.236 1.00 92.25 131 VAL A O 1
ATOM 1087 N N . ASN A 1 132 ? -17.142 -11.579 12.245 1.00 91.50 132 ASN A N 1
ATOM 1088 C CA . ASN A 1 132 ? -18.309 -12.439 12.353 1.00 91.50 132 ASN A CA 1
ATOM 1089 C C . ASN A 1 132 ? -19.533 -11.720 11.765 1.00 91.50 132 ASN A C 1
ATOM 1091 O O . ASN A 1 132 ? -19.534 -10.499 11.599 1.00 91.50 132 ASN A O 1
ATOM 1095 N N . PHE A 1 133 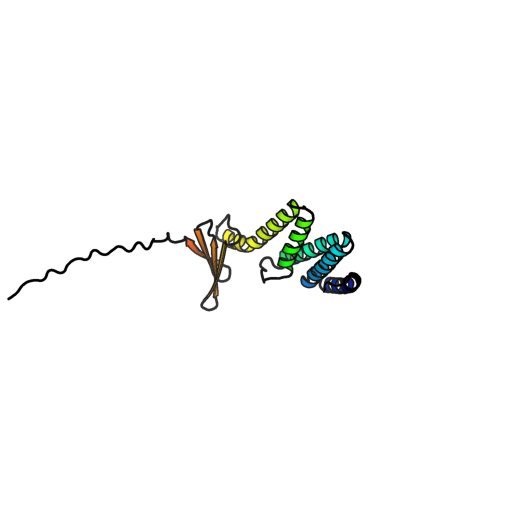? -20.577 -12.484 11.454 1.00 94.00 133 PHE A N 1
ATOM 1096 C CA . PHE A 1 133 ? -21.857 -11.954 10.993 1.00 94.00 133 PHE A CA 1
ATOM 1097 C C . PHE A 1 133 ? -22.971 -12.544 11.854 1.00 94.00 133 PHE A C 1
ATOM 1099 O O . PHE A 1 133 ? -23.100 -13.767 11.918 1.00 94.00 133 PHE A O 1
ATOM 1106 N N . GLU A 1 134 ? -23.762 -11.691 12.497 1.00 93.12 134 GLU A N 1
ATOM 1107 C CA . GLU A 1 134 ? -24.893 -12.087 13.344 1.00 93.12 134 GLU A CA 1
ATOM 1108 C C . GLU A 1 134 ? -26.099 -11.221 12.982 1.00 93.12 134 GLU A C 1
ATOM 1110 O O . GLU A 1 134 ? -25.966 -10.014 12.832 1.00 93.12 134 GLU A O 1
ATOM 1115 N N . ASP A 1 135 ? -27.256 -11.846 12.751 1.00 92.06 135 ASP A N 1
ATOM 1116 C CA . ASP A 1 135 ? -28.520 -11.174 12.402 1.00 92.06 135 ASP A CA 1
ATOM 1117 C C . ASP A 1 135 ? -28.445 -10.146 11.249 1.00 92.06 135 ASP A C 1
ATOM 1119 O O . ASP A 1 135 ? -29.273 -9.246 11.132 1.00 92.06 135 ASP A O 1
ATOM 1123 N N . GLY A 1 136 ? -27.487 -10.322 10.333 1.00 90.38 136 GLY A N 1
ATOM 1124 C CA . GLY A 1 136 ? -27.261 -9.427 9.191 1.00 90.38 136 GLY A CA 1
ATOM 1125 C C . GLY A 1 136 ? -26.274 -8.290 9.463 1.00 90.38 136 GLY A C 1
ATOM 1126 O O . GLY A 1 136 ? -25.847 -7.632 8.514 1.00 90.38 136 GLY A O 1
ATOM 1127 N N . ASP A 1 137 ? -25.849 -8.117 10.712 1.00 91.94 137 ASP A N 1
ATOM 1128 C CA . ASP A 1 137 ? -24.827 -7.159 11.103 1.00 91.94 137 ASP A CA 1
ATOM 1129 C C . ASP A 1 137 ? -23.426 -7.751 10.950 1.00 91.94 137 ASP A C 1
ATOM 1131 O O . ASP A 1 137 ? -23.166 -8.923 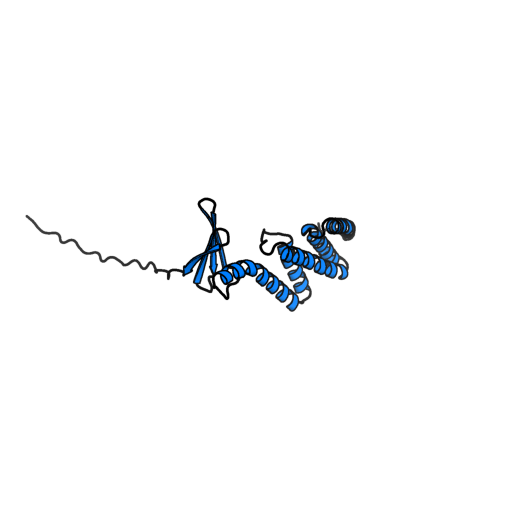11.246 1.00 91.94 137 ASP A O 1
ATOM 1135 N N . LYS A 1 138 ? -22.489 -6.916 10.494 1.00 92.12 138 LYS A N 1
ATOM 1136 C CA . LYS A 1 138 ? -21.064 -7.242 10.477 1.00 92.12 138 LYS A CA 1
ATOM 1137 C C . LYS A 1 138 ? -20.460 -6.851 11.821 1.00 92.12 138 LYS A C 1
ATOM 1139 O O . LYS A 1 138 ? -20.400 -5.665 12.143 1.00 92.12 138 LYS A O 1
ATOM 1144 N N . ILE A 1 139 ? -19.957 -7.836 12.556 1.00 92.69 139 ILE A N 1
ATOM 1145 C CA . ILE A 1 139 ? -19.301 -7.646 13.849 1.00 92.69 139 ILE A CA 1
ATOM 1146 C C . ILE A 1 139 ? -17.802 -7.877 13.675 1.00 92.69 139 ILE A C 1
ATOM 1148 O O . ILE A 1 139 ? -17.367 -8.950 13.259 1.00 92.69 139 ILE A O 1
ATOM 1152 N N . GLU A 1 140 ? -16.999 -6.878 14.012 1.00 94.12 140 GLU A N 1
ATOM 1153 C CA . GLU A 1 140 ? -15.544 -6.952 14.007 1.00 94.12 140 GLU A CA 1
ATOM 1154 C C . GLU A 1 140 ? -14.999 -6.796 15.429 1.00 94.12 140 GLU A C 1
ATOM 1156 O O . GLU A 1 140 ? -15.322 -5.842 16.130 1.00 94.12 140 GLU A O 1
ATOM 1161 N N . ASN A 1 141 ? -14.127 -7.710 15.851 1.00 94.12 141 ASN A N 1
ATOM 1162 C CA . ASN A 1 141 ? -13.345 -7.565 17.075 1.00 94.12 141 ASN A CA 1
ATOM 1163 C C . ASN A 1 141 ? -11.951 -7.053 16.709 1.00 94.12 141 ASN A C 1
ATOM 1165 O O . ASN A 1 141 ? -11.148 -7.784 16.120 1.00 94.12 141 ASN A O 1
ATOM 1169 N N . TRP A 1 142 ? -11.666 -5.796 17.039 1.00 94.88 142 TRP A N 1
ATOM 1170 C CA . TRP A 1 142 ? -10.374 -5.153 16.805 1.00 94.88 142 TRP A CA 1
ATOM 1171 C C . TRP A 1 142 ? -9.476 -5.346 18.026 1.00 94.88 142 TRP A C 1
ATOM 1173 O O . TRP A 1 142 ? -9.636 -4.673 19.044 1.00 94.88 142 TRP A O 1
ATOM 1183 N N . ILE A 1 143 ? -8.534 -6.280 17.926 1.00 94.50 143 ILE A N 1
ATOM 1184 C CA . ILE A 1 143 ? -7.690 -6.722 19.038 1.00 94.50 143 ILE A CA 1
ATOM 1185 C C . ILE A 1 143 ? -6.366 -5.955 19.012 1.00 94.50 143 ILE A C 1
ATOM 1187 O O . ILE A 1 143 ? -5.590 -6.069 18.059 1.00 94.50 143 ILE A O 1
ATOM 1191 N N . TYR A 1 144 ? -6.074 -5.231 20.091 1.00 94.19 144 TYR A N 1
ATOM 1192 C CA . TYR A 1 144 ? -4.826 -4.501 20.308 1.00 94.19 144 TYR A CA 1
ATOM 1193 C C . TYR A 1 144 ? -4.014 -5.178 21.414 1.00 94.19 144 TYR A C 1
ATOM 1195 O O . TYR A 1 144 ? -4.112 -4.816 22.585 1.00 94.19 144 TYR A O 1
ATOM 1203 N N . GLN A 1 145 ? -3.193 -6.164 21.038 1.00 92.25 145 GLN A N 1
ATOM 1204 C CA . GLN A 1 145 ? -2.462 -7.010 21.995 1.00 92.25 145 GLN A CA 1
ATOM 1205 C C . GLN A 1 145 ? -1.523 -6.210 22.906 1.00 92.25 145 GLN A C 1
ATOM 1207 O O . GLN A 1 145 ? -1.421 -6.502 24.090 1.00 92.25 145 GLN A O 1
ATOM 1212 N N . GLU A 1 146 ? -0.873 -5.172 22.376 1.00 90.69 146 GLU A N 1
ATOM 1213 C CA . GLU A 1 146 ? 0.057 -4.320 23.133 1.00 90.69 146 GLU A CA 1
ATOM 1214 C C . GLU A 1 146 ? -0.624 -3.476 24.219 1.00 90.69 146 GLU A C 1
ATOM 1216 O O . GLU A 1 146 ? 0.038 -2.985 25.130 1.00 90.69 146 GLU A O 1
ATOM 1221 N N . LYS A 1 147 ? -1.941 -3.282 24.107 1.00 91.19 147 LYS A N 1
ATOM 1222 C CA . LYS A 1 147 ? -2.754 -2.463 25.016 1.00 91.19 147 LYS A CA 1
ATOM 1223 C C . LYS A 1 147 ? -3.777 -3.288 25.797 1.00 91.19 147 LYS A C 1
ATOM 1225 O O . LYS A 1 147 ? -4.579 -2.708 26.513 1.00 91.19 147 LYS A O 1
ATOM 1230 N N . ASP A 1 148 ? -3.754 -4.608 25.617 1.00 92.38 148 ASP A N 1
ATOM 1231 C CA . ASP A 1 148 ? -4.647 -5.579 26.252 1.00 92.38 148 ASP A CA 1
ATOM 1232 C C . ASP A 1 148 ? -6.150 -5.256 26.139 1.00 92.38 148 ASP A C 1
ATOM 1234 O O . ASP A 1 148 ? -6.947 -5.531 27.034 1.00 92.38 148 ASP A O 1
ATOM 1238 N N . ILE A 1 149 ? -6.543 -4.666 25.006 1.00 94.38 149 ILE A N 1
ATOM 1239 C CA . ILE A 1 149 ? -7.907 -4.192 24.755 1.00 94.38 149 ILE A CA 1
ATOM 1240 C C . ILE A 1 149 ? -8.429 -4.714 23.422 1.00 94.38 149 ILE A C 1
ATOM 1242 O O . ILE A 1 149 ? -7.707 -4.796 22.422 1.00 94.38 149 ILE A O 1
ATOM 1246 N N . THR A 1 150 ? -9.711 -5.061 23.411 1.00 96.12 150 THR A N 1
ATOM 1247 C CA . THR A 1 150 ? -10.461 -5.417 22.209 1.00 96.12 150 THR A CA 1
ATOM 1248 C C . THR A 1 150 ? -11.650 -4.483 22.060 1.00 96.12 150 THR A C 1
ATOM 1250 O O . THR A 1 150 ? -12.468 -4.387 22.972 1.00 96.12 150 THR A O 1
ATOM 1253 N N . PHE A 1 151 ? -11.774 -3.832 20.905 1.00 95.81 151 PHE A N 1
ATOM 1254 C CA . PHE A 1 151 ? -12.975 -3.071 20.559 1.00 95.81 151 PHE A CA 1
ATOM 1255 C C . PHE A 1 151 ? -13.941 -3.939 19.768 1.00 95.81 151 PHE A C 1
ATOM 1257 O O . PHE A 1 151 ? -13.531 -4.645 18.846 1.00 95.81 151 PHE A O 1
ATOM 1264 N N . ILE A 1 152 ? -15.219 -3.866 20.125 1.00 95.25 152 ILE A N 1
ATOM 1265 C CA . ILE A 1 152 ? -16.312 -4.510 19.401 1.00 95.25 152 ILE A CA 1
ATOM 1266 C C . ILE A 1 152 ? -16.907 -3.462 18.476 1.00 95.25 152 ILE A C 1
ATOM 1268 O O . ILE A 1 152 ? -17.402 -2.429 18.935 1.00 95.25 152 ILE A O 1
ATOM 1272 N N . VAL A 1 153 ? -16.839 -3.730 17.180 1.00 92.88 153 VAL A N 1
ATOM 1273 C CA . VAL A 1 153 ? -17.285 -2.818 16.137 1.00 92.88 153 VAL A CA 1
ATOM 1274 C C . VAL A 1 153 ? -18.415 -3.461 15.359 1.00 92.88 153 VAL A C 1
ATOM 1276 O O . VAL A 1 153 ? -18.233 -4.515 14.759 1.00 92.88 153 VAL A O 1
ATOM 1279 N N . ILE A 1 154 ? -19.584 -2.831 15.363 1.00 91.56 154 ILE A N 1
ATOM 1280 C CA . ILE A 1 154 ? -20.773 -3.310 14.662 1.00 91.56 154 ILE A CA 1
ATOM 1281 C C . ILE A 1 154 ? -21.038 -2.352 13.509 1.00 91.56 154 ILE A C 1
ATOM 1283 O O . ILE A 1 154 ? -21.184 -1.150 13.709 1.00 91.56 154 ILE A O 1
ATOM 1287 N N . ASN A 1 155 ? -21.026 -2.871 12.281 1.00 87.62 155 ASN A N 1
ATOM 1288 C CA . ASN A 1 155 ? -21.237 -2.093 11.055 1.00 87.62 155 ASN A CA 1
ATOM 1289 C C . ASN A 1 155 ? -20.351 -0.828 10.945 1.00 87.62 155 ASN A C 1
ATOM 1291 O O . ASN A 1 155 ? -20.738 0.166 10.335 1.00 87.62 155 ASN A O 1
ATOM 1295 N N . GLY A 1 156 ? -19.136 -0.878 11.504 1.00 85.44 156 GLY A N 1
ATOM 1296 C CA . GLY A 1 156 ? -18.165 0.223 11.479 1.00 85.44 156 GLY A CA 1
ATOM 1297 C C . GLY A 1 156 ? -18.242 1.196 12.662 1.00 85.44 156 GLY A C 1
ATOM 1298 O O . GLY A 1 156 ? -17.425 2.116 12.728 1.00 85.44 156 GLY A O 1
ATOM 1299 N N . GLU A 1 157 ? -19.160 0.993 13.609 1.00 89.12 157 GLU A N 1
ATOM 1300 C CA . GLU A 1 157 ? -19.262 1.783 14.839 1.00 89.12 157 GLU A CA 1
ATOM 1301 C C . GLU A 1 157 ? -18.768 0.999 16.055 1.00 89.12 157 GLU A C 1
ATOM 1303 O O . GLU A 1 157 ? -19.075 -0.177 16.215 1.00 89.12 157 GLU A O 1
ATOM 1308 N N . VAL A 1 158 ? -17.975 1.640 16.918 1.00 92.81 158 VAL A N 1
ATOM 1309 C CA . VAL A 1 158 ? -17.510 1.023 18.172 1.00 92.81 158 VAL A CA 1
ATOM 1310 C C . VAL A 1 158 ? -18.653 1.034 19.181 1.00 92.81 158 VAL A C 1
ATOM 1312 O O . VAL A 1 158 ? -19.071 2.107 19.627 1.00 92.81 158 VAL A O 1
ATOM 1315 N N . GLU A 1 159 ? -19.108 -0.157 19.556 1.00 92.88 159 GLU A N 1
ATOM 1316 C CA . GLU A 1 159 ? -20.241 -0.380 20.462 1.00 92.88 159 GLU A CA 1
ATOM 1317 C C . GLU A 1 159 ? -19.805 -0.836 21.859 1.00 92.88 159 GLU A C 1
ATOM 1319 O O . GLU A 1 159 ? -20.558 -0.720 22.824 1.00 92.88 159 GLU A O 1
ATOM 1324 N N . GLY A 1 160 ? -18.570 -1.318 22.007 1.00 90.38 160 GLY A N 1
ATOM 1325 C CA . GLY A 1 160 ? -18.046 -1.695 23.313 1.00 90.38 160 GLY A CA 1
ATOM 1326 C C . GLY A 1 160 ? -16.555 -1.994 23.320 1.00 90.38 160 GLY A C 1
ATOM 1327 O O . GLY A 1 160 ? -15.908 -2.103 22.277 1.00 90.38 160 GLY A O 1
ATOM 1328 N N . GLU A 1 161 ? -16.028 -2.162 24.527 1.00 92.75 161 GLU A N 1
ATOM 1329 C CA . GLU A 1 161 ? -14.650 -2.557 24.792 1.00 92.75 161 GLU A CA 1
ATOM 1330 C C . GLU A 1 161 ? -14.615 -3.748 25.753 1.00 92.75 161 GLU A C 1
ATOM 1332 O O . GLU A 1 161 ? -15.464 -3.897 26.634 1.00 92.75 161 GLU A O 1
ATOM 1337 N N . LYS A 1 162 ? -13.640 -4.630 25.549 1.00 89.56 162 LYS A N 1
ATOM 1338 C CA . LYS A 1 162 ? -13.319 -5.742 26.440 1.00 89.56 162 LYS A CA 1
ATOM 1339 C C . LYS A 1 162 ? -11.833 -5.667 26.751 1.00 89.56 162 LYS A C 1
ATOM 1341 O O . LYS A 1 162 ? -11.009 -5.829 25.849 1.00 89.56 162 LYS A O 1
ATOM 1346 N N . GLU A 1 163 ? -11.496 -5.443 28.013 1.00 81.19 163 GLU A N 1
ATOM 1347 C CA . GLU A 1 163 ? -10.166 -5.780 28.516 1.00 81.19 163 GLU A CA 1
ATOM 1348 C C . GLU A 1 163 ? -10.045 -7.306 28.557 1.00 81.19 163 GLU A C 1
ATOM 1350 O O . GLU A 1 163 ? -11.038 -8.020 28.755 1.00 81.19 163 GLU A O 1
ATOM 1355 N N . LYS A 1 164 ? -8.846 -7.834 28.320 1.00 64.75 164 LYS A N 1
ATOM 1356 C CA . LYS A 1 164 ? -8.625 -9.273 28.443 1.00 64.75 164 LYS A CA 1
ATOM 1357 C C . LYS A 1 164 ? -8.867 -9.654 29.907 1.00 64.75 164 LYS A C 1
ATOM 1359 O O . LYS A 1 164 ? -8.226 -9.112 30.804 1.00 64.75 164 LYS A O 1
ATOM 1364 N N . GLU A 1 165 ? -9.798 -10.576 30.174 1.00 54.97 165 GLU A N 1
ATOM 1365 C CA . GLU A 1 165 ? -9.892 -11.150 31.519 1.00 54.97 165 GLU A CA 1
ATOM 1366 C C . GLU A 1 165 ? -8.513 -11.732 31.868 1.00 54.97 165 GLU A C 1
ATOM 1368 O O . GLU A 1 165 ? -7.943 -12.451 31.033 1.00 54.97 165 GLU A O 1
ATOM 1373 N N . PRO A 1 166 ? -7.950 -11.439 33.059 1.00 43.38 166 PRO A N 1
ATOM 1374 C CA . PRO A 1 166 ? -6.702 -12.058 33.468 1.00 43.38 166 PRO A CA 1
ATOM 1375 C C . PRO A 1 166 ? -6.911 -13.559 33.362 1.00 43.38 166 PRO A C 1
ATOM 1377 O O . PRO A 1 166 ? -7.891 -14.072 33.907 1.00 43.38 166 PRO A O 1
ATOM 1380 N N . GLU A 1 167 ? -6.036 -14.245 32.618 1.00 42.56 167 GLU A N 1
ATOM 1381 C CA . GLU A 1 167 ? -6.102 -15.692 32.455 1.00 42.56 167 GLU A CA 1
ATOM 1382 C C . GLU A 1 167 ? -6.232 -16.302 33.852 1.00 42.56 167 GLU A C 1
ATOM 1384 O O . GLU A 1 167 ? -5.264 -16.366 34.614 1.00 42.56 167 GLU A O 1
ATOM 1389 N N . ARG A 1 168 ? -7.453 -16.715 34.228 1.00 35.66 168 ARG A N 1
ATOM 1390 C CA . ARG A 1 168 ? -7.664 -17.566 35.390 1.00 35.66 168 ARG A CA 1
ATOM 1391 C C . ARG A 1 168 ? -6.963 -18.855 35.029 1.00 35.66 168 ARG A C 1
ATOM 1393 O O . ARG A 1 168 ? -7.523 -19.716 34.353 1.00 35.66 168 ARG A O 1
ATOM 1400 N N . SER A 1 169 ? -5.695 -18.919 35.421 1.00 36.19 169 SER A N 1
ATOM 1401 C CA . SER A 1 169 ? -4.899 -20.126 35.447 1.00 36.19 169 SER A CA 1
ATOM 1402 C C . SER A 1 169 ? -5.809 -21.229 35.969 1.00 36.19 169 SER A C 1
ATOM 1404 O O . SER A 1 169 ? -6.306 -21.181 37.095 1.00 36.19 169 SER A O 1
ATOM 1406 N N . LYS A 1 170 ? -6.115 -22.187 35.092 1.00 37.78 170 LYS A N 1
ATOM 1407 C CA . LYS A 1 170 ? -6.753 -23.444 35.462 1.00 37.78 170 LYS A CA 1
ATOM 1408 C C . LYS A 1 170 ? -5.754 -24.207 36.328 1.00 37.78 170 LYS A C 1
ATOM 1410 O O . LYS A 1 170 ? -5.103 -25.132 35.863 1.00 37.78 170 LYS A O 1
ATOM 1415 N N . ILE A 1 171 ? -5.576 -23.773 37.567 1.00 38.94 171 ILE A N 1
ATOM 1416 C CA . ILE A 1 171 ? -5.056 -24.625 38.619 1.00 38.94 171 ILE A CA 1
ATOM 1417 C C . ILE A 1 171 ? -6.311 -25.219 39.232 1.00 38.94 171 ILE A C 1
ATOM 1419 O O . ILE A 1 171 ? -7.025 -24.565 39.990 1.00 38.94 171 ILE A O 1
ATOM 1423 N N . GLU A 1 172 ? -6.622 -26.433 38.780 1.00 36.44 172 GLU A N 1
ATOM 1424 C CA . GLU A 1 172 ? -7.580 -27.320 39.420 1.00 36.44 172 GLU A CA 1
ATOM 1425 C C . GLU A 1 172 ? -7.338 -27.281 40.928 1.00 36.44 172 GLU A C 1
ATOM 1427 O O . GLU A 1 172 ? -6.299 -27.714 41.432 1.00 36.44 172 GLU A O 1
ATOM 1432 N N . ILE A 1 173 ? -8.311 -26.737 41.652 1.00 35.72 173 ILE A N 1
ATOM 1433 C CA . ILE A 1 173 ? -8.449 -26.985 43.076 1.00 35.72 173 ILE A CA 1
ATOM 1434 C C . ILE A 1 173 ? -8.683 -28.492 43.166 1.00 35.72 173 ILE A C 1
ATOM 1436 O O . ILE A 1 173 ? -9.766 -28.973 42.834 1.00 35.72 173 ILE A O 1
ATOM 1440 N N . LYS A 1 174 ? -7.642 -29.243 43.546 1.00 38.69 174 LYS A N 1
ATOM 1441 C CA . LYS A 1 174 ? -7.793 -30.607 44.050 1.00 38.69 174 LYS A CA 1
ATOM 1442 C C . LYS A 1 174 ? -8.804 -30.528 45.186 1.00 38.69 174 LYS A C 1
ATOM 1444 O O . LYS A 1 174 ? -8.471 -30.062 46.272 1.00 38.69 174 LYS A O 1
ATOM 1449 N N . ALA A 1 175 ? -10.040 -30.919 44.901 1.00 37.09 175 ALA A N 1
ATOM 1450 C CA . ALA A 1 175 ? -11.025 -31.170 45.928 1.00 37.09 175 ALA A CA 1
ATOM 1451 C C . ALA A 1 175 ? -10.461 -32.292 46.804 1.00 37.09 175 ALA A C 1
ATOM 1453 O O . ALA A 1 175 ? -10.149 -33.377 46.311 1.00 37.09 175 ALA A O 1
ATOM 1454 N N . GLU A 1 176 ? -10.248 -31.971 48.075 1.00 38.09 176 GLU A N 1
ATOM 1455 C CA . GLU A 1 176 ? -9.938 -32.923 49.129 1.00 38.09 176 GLU A CA 1
ATOM 1456 C C . GLU A 1 176 ? -10.959 -34.067 49.079 1.00 38.09 176 GLU A C 1
ATOM 1458 O O . GLU A 1 176 ? -12.166 -33.845 49.212 1.00 38.09 176 GLU A O 1
ATOM 1463 N N . GLU A 1 177 ? -10.470 -35.294 48.873 1.00 39.06 177 GLU A N 1
ATOM 1464 C CA . GLU A 1 177 ? -11.223 -36.514 49.155 1.00 39.06 177 GLU A CA 1
ATOM 1465 C C . GLU A 1 177 ? -11.627 -36.486 50.632 1.00 39.06 177 GLU A C 1
ATOM 1467 O O . GLU A 1 177 ? -10.844 -36.793 51.531 1.00 39.06 177 GLU A O 1
ATOM 1472 N N . SER A 1 178 ? -12.864 -36.074 50.886 1.00 40.41 178 SER A N 1
ATOM 1473 C CA . SER A 1 178 ? -13.516 -36.211 52.179 1.00 40.41 178 SER A CA 1
ATOM 1474 C C . SER A 1 178 ? -14.181 -37.587 52.224 1.00 40.41 178 SER A C 1
ATOM 1476 O O . SER A 1 178 ? -15.105 -37.901 51.477 1.00 40.41 178 SER A O 1
ATOM 1478 N N . ILE A 1 179 ? -13.618 -38.419 53.093 1.00 45.50 179 ILE A N 1
ATOM 1479 C CA . ILE A 1 179 ? -13.992 -39.790 53.450 1.00 45.50 179 ILE A CA 1
ATOM 1480 C C . ILE A 1 179 ? -15.475 -39.868 53.863 1.00 45.50 179 ILE A C 1
ATOM 1482 O O . ILE A 1 179 ? -15.893 -39.066 54.701 1.00 45.50 179 ILE A O 1
ATOM 1486 N N . PRO A 1 180 ? -16.262 -40.862 53.406 1.00 43.00 180 PRO A N 1
ATOM 1487 C CA . PRO A 1 180 ? -17.502 -41.227 54.079 1.00 43.00 180 PRO A CA 1
ATOM 1488 C C . PRO A 1 180 ? -17.230 -42.271 55.171 1.00 43.00 180 PRO A C 1
ATOM 1490 O O . PRO A 1 180 ? -16.721 -43.357 54.899 1.00 43.00 180 PRO A O 1
ATOM 1493 N N . GLU A 1 181 ? -17.593 -41.931 56.409 1.00 47.66 181 GLU A N 1
ATOM 1494 C CA . GLU A 1 181 ? -17.664 -42.845 57.553 1.00 47.66 181 GLU A CA 1
ATOM 1495 C C . GLU A 1 181 ? -18.647 -44.000 57.280 1.00 47.66 181 GLU A C 1
ATOM 1497 O O . GLU A 1 181 ? -19.853 -43.785 57.132 1.00 47.66 181 GLU A O 1
ATOM 1502 N N . GLU A 1 182 ? -18.157 -45.242 57.286 1.00 45.97 182 GLU A N 1
ATOM 1503 C CA . GLU A 1 182 ? -19.008 -46.423 57.455 1.00 45.97 182 GLU A CA 1
ATOM 1504 C C . GLU A 1 182 ? -19.479 -46.502 58.913 1.00 45.97 182 GLU A C 1
ATOM 1506 O O . GLU A 1 182 ? -18.700 -46.736 59.839 1.00 45.97 182 GLU A O 1
ATOM 1511 N N . LYS A 1 183 ? -20.785 -46.313 59.126 1.00 44.44 183 LYS A N 1
ATOM 1512 C CA . LYS A 1 183 ? -21.436 -46.642 60.398 1.00 44.44 183 LYS A CA 1
ATOM 1513 C C . LYS A 1 183 ? -21.601 -48.163 60.518 1.00 44.44 183 LYS A C 1
ATOM 1515 O O . LYS A 1 183 ? -22.071 -48.783 59.565 1.00 44.44 183 LYS A O 1
ATOM 1520 N N . PRO A 1 184 ? -21.304 -48.763 61.683 1.00 53.72 184 PRO A N 1
ATOM 1521 C CA . PRO A 1 184 ? -21.516 -50.187 61.902 1.00 53.72 184 PRO A CA 1
ATOM 1522 C C . PRO A 1 184 ? -22.973 -50.460 62.289 1.00 53.72 184 PRO A C 1
ATOM 1524 O O . PRO A 1 184 ? -23.547 -49.656 63.025 1.00 53.72 184 PRO A O 1
ATOM 1527 N N . GLN A 1 185 ? -23.531 -51.597 61.845 1.00 38.72 185 GLN A N 1
ATOM 1528 C CA . GLN A 1 185 ? -24.502 -52.446 62.575 1.00 38.72 185 GLN A CA 1
ATOM 1529 C C . GLN A 1 185 ? -25.149 -53.510 61.662 1.00 38.72 185 GLN A C 1
ATOM 1531 O O . GLN A 1 185 ? -25.297 -53.244 60.469 1.00 38.72 185 GLN A O 1
ATOM 1536 N N . PRO A 1 186 ? -25.704 -54.613 62.205 1.00 55.38 186 PRO A N 1
ATOM 1537 C CA . PRO A 1 186 ? -25.482 -55.268 63.503 1.00 55.38 186 PRO A CA 1
ATOM 1538 C C . PRO A 1 186 ? -24.862 -56.677 63.395 1.00 55.38 186 PRO A C 1
ATOM 1540 O O . PRO A 1 186 ? -25.044 -57.353 62.358 1.00 55.38 186 PRO A O 1
#

pLDDT: mean 85.03, std 17.99, range [35.66, 98.19]

Sequence (186 aa):
GAPSVNSLLIAVPYFKKAASMEPNLLEGFYWISETYRVLGEKSTWQFTNLAIENYKKVIDIEETANPISFDHPSPYWRSYVQLAKIYRTLGLKDKEEKLWLQLEKVKSLPYKQVLERKGHFSFGYPSRIEVNFEDGDKIENWIYQEKDITFIVINGEVEGEKEKEPERSKIE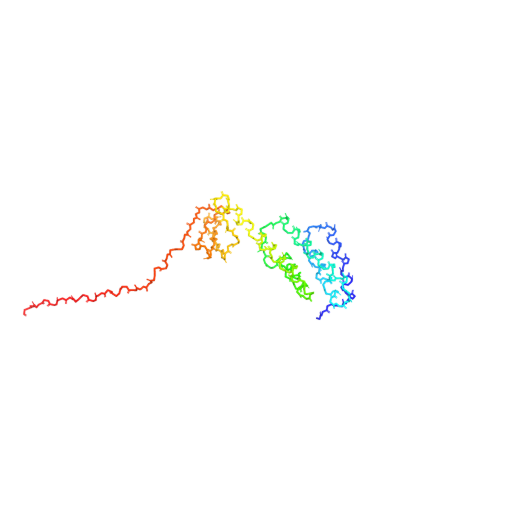IKAEESIPEEKPQP

Organism: NCBI:txid412755

InterPro domains:
  IPR011990 Tetratricopeptide-like helical domain superfamily [G3DSA:1.25.40.10] (6-108)

Radius of gyration: 27.29 Å; chains: 1; bounding box: 49×65×92 Å

Foldseek 3Di:
DDDDLVVLVVCLVVLVVVCVVPVLPLVSLLVNLVSLCVNCVVPNVVSPVSSLVSLVSSCVSCLVPPLADDDPPDSNVVSLVVNLVSCVVVVVVVSNVVSVVVVQQSQFVLVQVQCVVVVHHDGGQAPDWDWDADPNWIWIWRHHPVVQKTFIAINSHGPDMDRPDDPPPPPPPPDPPDDDDDDDDD